Protein AF-A0A951HMX1-F1 (afdb_monomer_lite)

Radius of gyration: 34.62 Å; chains: 1; bounding box: 82×114×113 Å

Structure (mmCIF, N/CA/C/O backbone):
data_AF-A0A951HMX1-F1
#
_entry.id   AF-A0A951HMX1-F1
#
loop_
_atom_site.group_PDB
_atom_site.id
_atom_site.type_symbol
_atom_site.label_atom_id
_atom_site.label_alt_id
_atom_site.label_comp_id
_atom_site.label_asym_id
_atom_site.label_entity_id
_atom_site.label_seq_id
_atom_site.pdbx_PDB_ins_code
_atom_site.Cartn_x
_atom_site.Cartn_y
_atom_site.Cartn_z
_atom_site.occupancy
_atom_site.B_iso_or_equiv
_atom_site.auth_seq_id
_atom_site.auth_comp_id
_atom_site.auth_asym_id
_atom_site.auth_atom_id
_atom_site.pdbx_PDB_model_num
ATOM 1 N N . MET A 1 1 ? 4.301 75.145 3.079 1.00 44.09 1 MET A N 1
ATOM 2 C CA . MET A 1 1 ? 4.811 74.782 1.740 1.00 44.09 1 MET A CA 1
ATOM 3 C C . MET A 1 1 ? 4.773 73.267 1.655 1.00 44.09 1 MET A C 1
ATOM 5 O O . MET A 1 1 ? 5.428 72.620 2.453 1.00 44.09 1 MET A O 1
ATOM 9 N N . ALA A 1 2 ? 3.700 72.734 1.073 1.00 41.75 2 ALA A N 1
ATOM 10 C CA . ALA A 1 2 ? 3.617 72.360 -0.347 1.00 41.75 2 ALA A CA 1
ATOM 11 C C . ALA A 1 2 ? 4.300 71.000 -0.566 1.00 41.75 2 ALA A C 1
ATOM 13 O O . ALA A 1 2 ? 5.506 70.901 -0.407 1.00 41.75 2 ALA A O 1
ATOM 14 N N . SER A 1 3 ? 3.488 69.954 -0.776 1.00 42.72 3 SER A N 1
ATOM 15 C CA . SER A 1 3 ? 3.441 69.192 -2.044 1.00 42.72 3 SER A CA 1
ATOM 16 C C . SER A 1 3 ? 4.546 68.119 -2.100 1.00 42.72 3 SER A C 1
ATOM 18 O O . SER A 1 3 ? 5.669 68.376 -1.723 1.00 42.72 3 SER A O 1
ATOM 20 N N . GLU A 1 4 ? 4.358 66.869 -2.512 1.00 46.22 4 GLU A N 1
ATOM 21 C CA . GLU A 1 4 ? 3.405 66.309 -3.455 1.00 46.22 4 GLU A CA 1
ATOM 22 C C . GLU A 1 4 ? 3.534 64.769 -3.464 1.00 46.22 4 GLU A C 1
ATOM 24 O O . GLU A 1 4 ? 4.625 64.238 -3.297 1.00 46.22 4 GLU A O 1
ATOM 29 N N . ARG A 1 5 ? 2.393 64.085 -3.649 1.00 48.31 5 ARG A N 1
ATOM 30 C CA . ARG A 1 5 ? 2.112 62.991 -4.617 1.00 48.31 5 ARG A CA 1
ATOM 31 C C . ARG A 1 5 ? 3.234 61.962 -4.894 1.00 48.31 5 ARG A C 1
ATOM 33 O O . ARG A 1 5 ? 4.329 62.300 -5.290 1.00 48.31 5 ARG A O 1
ATOM 40 N N . GLY A 1 6 ? 3.014 60.651 -4.888 1.00 45.88 6 GLY A N 1
ATOM 41 C CA . GLY A 1 6 ? 1.792 59.861 -4.846 1.00 45.88 6 GLY A CA 1
ATOM 42 C C . GLY A 1 6 ? 2.158 58.377 -4.981 1.00 45.88 6 GLY A C 1
ATOM 43 O O . GLY A 1 6 ? 3.020 58.003 -5.772 1.00 45.88 6 GLY A O 1
ATOM 44 N N . ARG A 1 7 ? 1.514 57.510 -4.192 1.00 51.81 7 ARG A N 1
ATOM 45 C CA . ARG A 1 7 ? 1.625 56.053 -4.344 1.00 51.81 7 ARG A CA 1
ATOM 46 C C . ARG A 1 7 ? 0.445 55.549 -5.164 1.00 51.81 7 ARG A C 1
ATOM 48 O O . ARG A 1 7 ? -0.679 55.490 -4.670 1.00 51.81 7 ARG A O 1
ATOM 55 N N . ALA A 1 8 ? 0.726 55.180 -6.409 1.00 52.56 8 ALA A N 1
ATOM 56 C CA . ALA A 1 8 ? -0.188 54.458 -7.277 1.00 52.56 8 ALA A CA 1
ATOM 57 C C . ALA A 1 8 ? -0.580 53.119 -6.626 1.00 52.56 8 ALA A C 1
ATOM 59 O O . ALA A 1 8 ? 0.249 52.226 -6.446 1.00 52.56 8 ALA A O 1
ATOM 60 N N . ARG A 1 9 ? -1.855 52.984 -6.248 1.00 49.03 9 ARG A N 1
ATOM 61 C CA . ARG A 1 9 ? -2.455 51.698 -5.883 1.00 49.03 9 ARG A CA 1
ATOM 62 C C . ARG A 1 9 ? -2.729 50.931 -7.174 1.00 49.03 9 ARG A C 1
ATOM 64 O O . ARG A 1 9 ? -3.662 51.261 -7.898 1.00 49.03 9 ARG A O 1
ATOM 71 N N . ALA A 1 10 ? -1.912 49.920 -7.455 1.00 55.66 10 ALA A N 1
ATOM 72 C CA . ALA A 1 10 ? -2.186 48.961 -8.513 1.00 55.66 10 ALA A CA 1
ATOM 73 C C . ALA A 1 10 ? -3.458 48.170 -8.169 1.00 55.66 10 ALA A C 1
ATOM 75 O O . ALA A 1 10 ? -3.560 47.541 -7.114 1.00 55.66 10 ALA A O 1
ATOM 76 N N . SER A 1 11 ? -4.437 48.242 -9.066 1.00 49.38 11 SER A N 1
ATOM 77 C CA . SER A 1 11 ? -5.685 47.494 -9.024 1.00 49.38 11 SER A CA 1
ATOM 78 C C . SER A 1 11 ? -5.411 45.991 -9.094 1.00 49.38 11 SER A C 1
ATOM 80 O O . SER A 1 11 ? -4.932 45.479 -10.108 1.00 49.38 11 SER A O 1
ATOM 82 N N . VAL A 1 12 ? -5.747 45.273 -8.026 1.00 54.19 12 VAL A N 1
ATOM 83 C CA . VAL A 1 12 ? -5.784 43.809 -8.016 1.00 54.19 12 VAL A CA 1
ATOM 84 C C . VAL A 1 12 ? -7.039 43.370 -8.768 1.00 54.19 12 VAL A C 1
ATOM 86 O O . VAL A 1 12 ? -8.156 43.542 -8.287 1.00 54.19 12 VAL A O 1
ATOM 89 N N . ALA A 1 13 ? -6.854 42.825 -9.968 1.00 53.69 13 ALA A N 1
ATOM 90 C CA . ALA A 1 13 ? -7.924 42.201 -10.735 1.00 53.69 13 ALA A CA 1
ATOM 91 C C . ALA A 1 13 ? -8.384 40.894 -10.051 1.00 53.69 13 ALA A C 1
ATOM 93 O O . ALA A 1 13 ? -7.543 40.041 -9.744 1.00 53.69 13 ALA A O 1
ATOM 94 N N . PRO A 1 14 ? -9.694 40.670 -9.844 1.00 53.47 14 PRO A N 1
ATOM 95 C CA . PRO A 1 14 ? -10.197 39.389 -9.369 1.00 53.47 14 PRO A CA 1
ATOM 96 C C . PRO A 1 14 ? -10.174 38.373 -10.520 1.00 53.47 14 PRO A C 1
ATOM 98 O O . PRO A 1 14 ? -11.019 38.398 -11.414 1.00 53.47 14 PRO A O 1
ATOM 101 N N . ARG A 1 15 ? -9.203 37.451 -10.519 1.00 47.91 15 ARG A N 1
ATOM 102 C CA . ARG A 1 15 ? -9.212 36.319 -11.455 1.00 47.91 15 ARG A CA 1
ATOM 103 C C . ARG A 1 15 ? -10.212 35.267 -10.979 1.00 47.91 15 ARG A C 1
ATOM 105 O O . ARG A 1 15 ? -9.978 34.539 -10.016 1.00 47.91 15 ARG A O 1
ATOM 112 N N . ALA A 1 16 ? -11.332 35.216 -11.692 1.00 54.22 16 ALA A N 1
ATOM 113 C CA . ALA A 1 16 ? -12.396 34.236 -11.580 1.00 54.22 16 ALA A CA 1
ATOM 114 C C . ALA A 1 16 ? -11.876 32.806 -11.822 1.00 54.22 16 ALA A C 1
ATOM 116 O O . ALA A 1 16 ? -11.811 32.322 -12.947 1.00 54.22 16 ALA A O 1
ATOM 117 N N . GLY A 1 17 ? -11.511 32.117 -10.743 1.00 48.59 17 GLY A N 1
ATOM 118 C CA . GLY A 1 17 ? -11.326 30.668 -10.712 1.00 48.59 17 GLY A CA 1
ATOM 119 C C . GLY A 1 17 ? -12.578 30.004 -10.156 1.00 48.59 17 GLY A C 1
ATOM 120 O O . GLY A 1 17 ? -12.584 29.562 -9.009 1.00 48.59 17 GLY A O 1
ATOM 121 N N . ALA A 1 18 ? -13.659 29.964 -10.939 1.00 51.56 18 ALA A N 1
ATOM 122 C CA . ALA A 1 18 ? -14.866 29.223 -10.587 1.00 51.56 18 ALA A CA 1
ATOM 123 C C . ALA A 1 18 ? -14.563 27.717 -10.631 1.00 51.56 18 ALA A C 1
ATOM 125 O O . ALA A 1 18 ? -14.780 27.038 -11.632 1.00 51.56 18 ALA A O 1
ATOM 126 N N . ALA A 1 19 ? -14.021 27.194 -9.530 1.00 55.56 19 ALA A N 1
ATOM 127 C CA . ALA A 1 19 ? -13.928 25.767 -9.280 1.00 55.56 19 ALA A CA 1
ATOM 128 C C . ALA A 1 19 ? -15.337 25.176 -9.408 1.00 55.56 19 ALA A C 1
ATOM 130 O O . ALA A 1 19 ? -16.213 25.452 -8.583 1.00 55.56 19 ALA A O 1
ATOM 131 N N . GLY A 1 20 ? -15.562 24.403 -10.473 1.00 50.41 20 GLY A N 1
ATOM 132 C CA . GLY A 1 20 ? -16.822 23.724 -10.732 1.00 50.41 20 GLY A CA 1
ATOM 133 C C . GLY A 1 20 ? -17.214 22.893 -9.519 1.00 50.41 20 GLY A C 1
ATOM 134 O O . GLY A 1 20 ? -16.661 21.817 -9.278 1.00 50.41 20 GLY A O 1
ATOM 135 N N . ARG A 1 21 ? -18.168 23.402 -8.731 1.00 59.59 21 ARG A N 1
ATOM 136 C CA . ARG A 1 21 ? -18.822 22.637 -7.674 1.00 59.59 21 ARG A CA 1
ATOM 137 C C . ARG A 1 21 ? -19.521 21.492 -8.387 1.00 59.59 21 ARG A C 1
ATOM 139 O O . ARG A 1 21 ? -20.577 21.693 -8.976 1.00 59.59 21 ARG A O 1
ATOM 146 N N . ARG A 1 22 ? -18.904 20.305 -8.386 1.00 61.78 22 ARG A N 1
ATOM 147 C CA . ARG A 1 22 ? -19.575 19.068 -8.796 1.00 61.78 22 ARG A CA 1
ATOM 148 C C . ARG A 1 22 ? -20.890 19.039 -8.039 1.00 61.78 22 ARG A C 1
ATOM 150 O O . ARG A 1 22 ? -20.868 18.962 -6.810 1.00 61.78 22 ARG A O 1
ATOM 157 N N . ALA A 1 23 ? -21.992 19.184 -8.772 1.00 60.84 23 ALA A N 1
ATOM 158 C CA . ALA A 1 23 ? -23.326 19.148 -8.210 1.00 60.84 23 ALA A CA 1
ATOM 159 C C . ALA A 1 23 ? -23.399 17.899 -7.334 1.00 60.84 23 ALA A C 1
ATOM 161 O O . ALA A 1 23 ? -23.215 16.779 -7.817 1.00 60.84 23 ALA A O 1
ATOM 162 N N . GLN A 1 24 ? -23.540 18.097 -6.022 1.00 65.44 24 GLN A N 1
ATOM 163 C CA . GLN A 1 24 ? -23.734 16.987 -5.110 1.00 65.44 24 GLN A CA 1
ATOM 164 C C . GLN A 1 24 ? -25.025 16.320 -5.558 1.00 65.44 24 GLN A C 1
ATOM 166 O O . GLN A 1 24 ? -26.102 16.896 -5.407 1.00 65.44 24 GLN A O 1
ATOM 171 N N . VAL A 1 25 ? -24.904 15.142 -6.169 1.00 65.69 25 VAL A N 1
ATOM 172 C CA . VAL A 1 25 ? -26.057 14.321 -6.517 1.00 65.69 25 VAL A CA 1
ATOM 173 C C . VAL A 1 25 ? -26.775 14.062 -5.202 1.00 65.69 25 VAL A C 1
ATOM 175 O O . VAL A 1 25 ? -26.275 13.326 -4.345 1.00 65.69 25 VAL A O 1
ATOM 178 N N . LYS A 1 26 ? -27.900 14.752 -5.001 1.00 71.69 26 LYS A N 1
ATOM 179 C CA . LYS A 1 26 ? -28.749 14.578 -3.829 1.00 71.69 26 LYS A CA 1
ATOM 180 C C . LYS A 1 26 ? -29.250 13.143 -3.898 1.00 71.69 26 LYS A C 1
ATOM 182 O O . LYS A 1 26 ? -30.144 12.837 -4.678 1.00 71.69 26 LYS A O 1
ATOM 187 N N . ARG A 1 27 ? -28.617 12.247 -3.138 1.00 70.50 27 ARG A N 1
ATOM 188 C CA . ARG A 1 27 ? -29.071 10.860 -3.031 1.00 70.50 27 ARG A CA 1
ATOM 189 C C . ARG A 1 27 ? -30.514 10.895 -2.546 1.00 70.50 27 ARG A C 1
ATOM 191 O O . ARG A 1 27 ? -30.801 11.577 -1.557 1.00 70.50 27 ARG A O 1
ATOM 198 N N . ALA A 1 28 ? -31.398 10.205 -3.262 1.00 75.12 28 ALA A N 1
ATOM 199 C CA . ALA A 1 28 ? -32.786 10.064 -2.858 1.00 75.12 28 ALA A CA 1
ATOM 200 C C . ALA A 1 28 ? -32.815 9.577 -1.404 1.00 75.12 28 ALA A C 1
ATOM 202 O O . ALA A 1 28 ? -32.126 8.620 -1.039 1.00 75.12 28 ALA A O 1
ATOM 203 N N . ARG A 1 29 ? -33.536 10.301 -0.545 1.00 83.06 29 ARG A N 1
ATOM 204 C CA . ARG A 1 29 ? -33.674 9.915 0.858 1.00 83.06 29 ARG A CA 1
ATOM 205 C C . ARG A 1 29 ? -34.560 8.679 0.894 1.00 83.06 29 ARG A C 1
ATOM 207 O O . ARG A 1 29 ? -35.768 8.795 0.717 1.00 83.06 29 ARG A O 1
ATOM 214 N N . VAL A 1 30 ? -33.954 7.518 1.114 1.00 87.19 30 VAL A N 1
ATOM 215 C CA . VAL A 1 30 ? -34.694 6.281 1.372 1.00 87.19 30 VAL A CA 1
ATOM 216 C C . VAL A 1 30 ? -35.541 6.504 2.624 1.00 87.19 30 VAL A C 1
ATOM 218 O O . VAL A 1 30 ? -35.017 6.847 3.689 1.00 87.19 30 VAL A O 1
ATOM 221 N N . ARG A 1 31 ? -36.862 6.393 2.473 1.00 92.25 31 ARG A N 1
ATOM 222 C CA . ARG A 1 31 ? -37.813 6.484 3.583 1.00 92.25 31 ARG A CA 1
ATOM 223 C C . ARG A 1 31 ? -37.808 5.149 4.324 1.00 92.25 31 ARG A C 1
ATOM 225 O O . ARG A 1 31 ? -37.736 4.101 3.695 1.00 92.25 31 ARG A O 1
ATOM 232 N N . TRP A 1 32 ? -37.861 5.198 5.652 1.00 95.38 32 TRP A N 1
ATOM 233 C CA . TRP A 1 32 ? -37.979 3.990 6.465 1.00 95.38 32 TRP A CA 1
ATOM 234 C C . TRP A 1 32 ? -39.311 3.288 6.174 1.00 95.38 32 TRP A C 1
ATOM 236 O O . TRP A 1 32 ? -40.351 3.948 6.184 1.00 95.38 32 TRP A O 1
ATOM 246 N N . SER A 1 33 ? -39.274 1.974 5.961 1.00 96.44 33 SER A N 1
ATOM 247 C CA . SER A 1 33 ? -40.443 1.094 5.918 1.00 96.44 33 SER A CA 1
ATOM 248 C C . SER A 1 33 ? -40.171 -0.152 6.761 1.00 96.44 33 SER A C 1
ATOM 250 O O . SER A 1 33 ? -39.014 -0.498 7.007 1.00 96.44 33 SER A O 1
ATOM 252 N N . GLU A 1 34 ? -41.226 -0.820 7.226 1.00 97.12 34 GLU A N 1
ATOM 253 C CA . GLU A 1 34 ? -41.085 -2.073 7.980 1.00 97.12 34 GLU A CA 1
ATOM 254 C C . GLU A 1 34 ? -40.475 -3.179 7.119 1.00 97.12 34 GLU A C 1
ATOM 256 O O . GLU A 1 34 ? -39.544 -3.836 7.566 1.00 97.12 34 GLU A O 1
ATOM 261 N N . ALA A 1 35 ? -40.880 -3.281 5.848 1.00 96.88 35 ALA A N 1
ATOM 262 C CA . ALA A 1 35 ? -40.289 -4.213 4.886 1.00 96.88 35 ALA A CA 1
ATOM 263 C C . ALA A 1 35 ? -38.765 -4.036 4.749 1.00 96.88 35 ALA A C 1
ATOM 265 O O . ALA A 1 35 ? -38.026 -5.014 4.774 1.00 96.88 35 ALA A O 1
ATOM 266 N N . LEU A 1 36 ? -38.280 -2.788 4.692 1.00 96.62 36 LEU A N 1
ATOM 267 C CA . LEU A 1 36 ? -36.844 -2.490 4.651 1.00 96.62 36 LEU A CA 1
ATOM 268 C C . LEU A 1 36 ? -36.139 -2.883 5.964 1.00 96.62 36 LEU A C 1
ATOM 270 O O . LEU A 1 36 ? -34.968 -3.259 5.964 1.00 96.62 36 LEU A O 1
ATOM 274 N N . GLY A 1 37 ? -36.843 -2.772 7.093 1.00 97.69 37 GLY A N 1
ATOM 275 C CA . GLY A 1 37 ? -36.367 -3.236 8.393 1.00 97.69 37 GLY A CA 1
ATOM 276 C C . GLY A 1 37 ? -36.222 -4.757 8.456 1.00 97.69 37 GLY A C 1
ATOM 277 O O . GLY A 1 37 ? -35.203 -5.237 8.946 1.00 97.69 37 GLY A O 1
ATOM 278 N N . GLU A 1 38 ? -37.193 -5.500 7.929 1.00 98.19 38 GLU A N 1
ATOM 279 C CA . GLU A 1 38 ? -37.146 -6.966 7.867 1.00 98.19 38 GLU A CA 1
ATOM 280 C C . GLU A 1 38 ? -36.072 -7.465 6.891 1.00 98.19 38 GLU A C 1
ATOM 282 O O . GLU A 1 38 ? -35.283 -8.339 7.244 1.00 98.19 38 GLU A O 1
ATOM 287 N N . GLU A 1 39 ? -35.947 -6.847 5.713 1.00 97.62 39 GLU A N 1
ATOM 288 C CA . GLU A 1 39 ? -34.884 -7.157 4.745 1.00 97.62 39 GLU A CA 1
ATOM 289 C C . GLU A 1 39 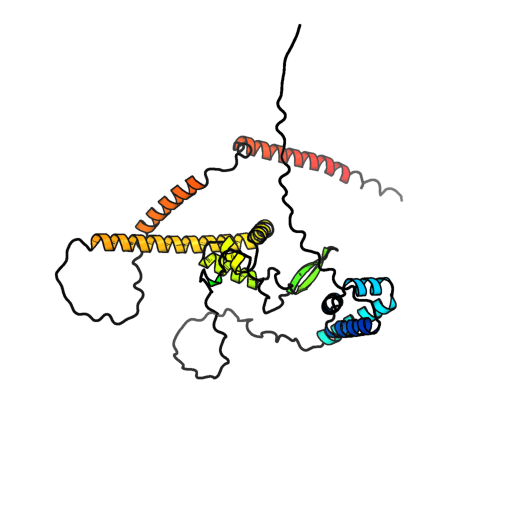? -33.489 -6.928 5.345 1.00 97.62 39 GLU A C 1
ATOM 291 O O . GLU A 1 39 ? -32.570 -7.733 5.180 1.00 97.62 39 GLU A O 1
ATOM 296 N N . PHE A 1 40 ? -33.336 -5.854 6.122 1.00 97.75 40 PHE A N 1
ATOM 297 C CA . PHE A 1 40 ? -32.118 -5.606 6.878 1.00 97.75 40 PHE A CA 1
ATOM 298 C C . PHE A 1 40 ? -31.831 -6.714 7.888 1.00 97.75 40 PHE A C 1
ATOM 300 O O . PHE A 1 40 ? -30.702 -7.196 7.932 1.00 97.75 40 PHE A O 1
ATOM 307 N N . LEU A 1 41 ? -32.817 -7.118 8.693 1.00 98.31 41 LEU A N 1
ATOM 308 C CA . LEU A 1 41 ? -32.634 -8.171 9.694 1.00 98.31 41 LEU A CA 1
ATOM 309 C C . LEU A 1 41 ? -32.292 -9.517 9.046 1.00 98.31 41 LEU A C 1
ATOM 311 O O . LEU A 1 41 ? -31.413 -10.208 9.557 1.00 98.31 41 LEU A O 1
ATOM 315 N N . ALA A 1 42 ? -32.896 -9.840 7.900 1.00 97.50 42 ALA A N 1
ATOM 316 C CA . ALA A 1 42 ? -32.546 -11.016 7.107 1.00 97.50 42 ALA A CA 1
ATOM 317 C C . ALA A 1 42 ? -31.076 -10.974 6.650 1.00 97.50 42 ALA A C 1
ATOM 319 O O . ALA A 1 42 ? -30.323 -11.914 6.900 1.00 97.50 42 ALA A O 1
ATOM 320 N N . LEU A 1 43 ? -30.622 -9.843 6.097 1.00 95.12 43 LEU A N 1
ATOM 321 C CA . LEU A 1 43 ? -29.215 -9.644 5.723 1.00 95.12 43 LEU A CA 1
ATOM 322 C C . LEU A 1 43 ? -28.262 -9.712 6.926 1.00 95.12 43 LEU A C 1
ATOM 324 O O . LEU A 1 43 ? -27.128 -10.177 6.793 1.00 95.12 43 LEU A O 1
ATOM 328 N N . VAL A 1 44 ? -28.675 -9.246 8.109 1.00 97.06 44 VAL A N 1
ATOM 329 C CA . VAL A 1 44 ? -27.869 -9.389 9.333 1.00 97.06 44 VAL A CA 1
ATOM 330 C C . VAL A 1 44 ? -27.798 -10.849 9.780 1.00 97.06 44 VAL A C 1
ATOM 332 O O . VAL A 1 44 ? -26.714 -11.292 10.147 1.00 97.06 44 VAL A O 1
ATOM 335 N N . ALA A 1 45 ? -28.900 -11.596 9.712 1.00 95.06 45 ALA A N 1
ATOM 336 C CA . ALA A 1 45 ? -28.934 -13.024 10.037 1.00 95.06 45 ALA A CA 1
ATOM 337 C C . ALA A 1 45 ? -28.087 -13.871 9.068 1.00 95.06 45 ALA A C 1
ATOM 339 O O . ALA A 1 45 ? -27.523 -14.900 9.444 1.00 95.06 45 ALA A O 1
ATOM 340 N N . GLU A 1 46 ? -27.943 -13.421 7.823 1.00 89.94 46 GLU A N 1
ATOM 341 C CA . GLU A 1 46 ? -27.070 -14.063 6.845 1.00 89.94 46 GLU A CA 1
ATOM 342 C C . GLU A 1 46 ? -25.591 -13.710 7.067 1.00 89.94 46 GLU A C 1
ATOM 344 O O . GLU A 1 46 ? -24.733 -14.591 7.094 1.00 89.94 46 GLU A O 1
ATOM 349 N N . THR A 1 47 ? -25.277 -12.424 7.243 1.00 91.94 47 THR A N 1
ATOM 350 C CA . THR A 1 47 ? -23.888 -11.928 7.198 1.00 91.94 47 THR A CA 1
ATOM 351 C C . THR A 1 47 ? -23.222 -11.748 8.560 1.00 91.94 47 THR A C 1
ATOM 353 O O . THR A 1 47 ? -22.011 -11.537 8.623 1.00 91.94 47 THR A O 1
ATOM 356 N N . GLY A 1 48 ? -23.996 -11.700 9.646 1.00 92.88 48 GLY A N 1
ATOM 357 C CA . GLY A 1 48 ? -23.528 -11.304 10.978 1.00 92.88 48 GLY A CA 1
ATOM 358 C C . GLY A 1 48 ? -23.076 -9.840 11.085 1.00 92.88 48 GLY A C 1
ATOM 359 O O . GLY A 1 48 ? -22.597 -9.409 12.134 1.00 92.88 48 GLY A O 1
ATOM 360 N N . ASN A 1 49 ? -23.212 -9.033 10.023 1.00 91.75 49 ASN A N 1
ATOM 361 C CA . ASN A 1 49 ? -22.653 -7.683 9.961 1.00 91.75 49 ASN A CA 1
ATOM 362 C C . ASN A 1 49 ? -23.710 -6.627 9.621 1.00 91.75 49 ASN A C 1
ATOM 364 O O . ASN A 1 49 ? -23.896 -6.226 8.469 1.00 91.75 49 ASN A O 1
ATOM 368 N N . ALA A 1 50 ? -24.310 -6.063 10.670 1.00 93.44 50 ALA A N 1
ATOM 369 C CA . ALA A 1 50 ? -25.295 -4.988 10.577 1.00 93.44 50 ALA A CA 1
ATOM 370 C C . ALA A 1 50 ? -24.833 -3.780 9.743 1.00 93.44 50 ALA A C 1
ATOM 372 O O . ALA A 1 50 ? -25.621 -3.161 9.032 1.00 93.44 50 ALA A O 1
ATOM 373 N N . ARG A 1 51 ? -23.546 -3.418 9.777 1.00 91.69 51 ARG A N 1
ATOM 374 C CA . ARG A 1 51 ? -23.064 -2.260 9.012 1.00 91.69 51 ARG A CA 1
ATOM 375 C C . ARG A 1 51 ? -22.974 -2.559 7.517 1.00 91.69 51 ARG A C 1
ATOM 377 O O . ARG A 1 51 ? -23.227 -1.658 6.717 1.00 91.69 51 ARG A O 1
ATOM 384 N N . ALA A 1 52 ? -22.588 -3.781 7.156 1.00 82.94 52 ALA A N 1
ATOM 385 C CA . ALA A 1 52 ? -22.547 -4.227 5.768 1.00 82.94 52 ALA A CA 1
ATOM 386 C C . ALA A 1 52 ? -23.966 -4.322 5.191 1.00 82.94 52 ALA A C 1
ATOM 388 O O . ALA A 1 52 ? -24.220 -3.715 4.153 1.00 82.94 52 ALA A O 1
ATOM 389 N N . ALA A 1 53 ? -24.899 -4.941 5.923 1.00 92.31 53 ALA A N 1
ATOM 390 C CA . ALA A 1 53 ? -26.317 -5.006 5.558 1.00 92.31 53 ALA A CA 1
ATOM 391 C C . ALA A 1 53 ? -26.919 -3.608 5.317 1.00 92.31 53 ALA A C 1
ATOM 393 O O . ALA A 1 53 ? -27.495 -3.328 4.267 1.00 92.31 53 ALA A O 1
ATOM 394 N N . ALA A 1 54 ? -26.681 -2.666 6.237 1.00 94.56 54 ALA A N 1
ATOM 395 C CA . ALA A 1 54 ? -27.168 -1.291 6.110 1.00 94.56 54 ALA A CA 1
ATOM 396 C C . ALA A 1 54 ? -26.593 -0.544 4.888 1.00 94.56 54 ALA A C 1
ATOM 398 O O . ALA A 1 54 ? -27.234 0.359 4.344 1.00 94.56 54 ALA A O 1
ATOM 399 N N . ALA A 1 55 ? -25.359 -0.872 4.490 1.00 90.00 55 ALA A N 1
ATOM 400 C CA . ALA A 1 55 ? -24.715 -0.294 3.316 1.00 90.00 55 ALA A CA 1
ATOM 401 C C . ALA A 1 55 ? -25.230 -0.917 2.011 1.00 90.00 55 ALA A C 1
ATOM 403 O O . ALA A 1 55 ? -25.411 -0.176 1.045 1.00 90.00 55 ALA A O 1
ATOM 404 N N . ALA A 1 56 ? -25.492 -2.228 1.999 1.00 88.94 56 ALA A N 1
ATOM 405 C CA . ALA A 1 56 ? -26.075 -2.942 0.864 1.00 88.94 56 ALA A CA 1
ATOM 406 C C . ALA A 1 56 ? -27.457 -2.379 0.500 1.00 88.94 56 ALA A C 1
ATOM 408 O O . ALA A 1 56 ? -27.722 -2.101 -0.664 1.00 88.94 56 ALA A O 1
ATOM 409 N N . LEU A 1 57 ? -28.269 -2.058 1.511 1.00 94.19 57 LEU A N 1
ATOM 410 C CA . LEU A 1 57 ? -29.587 -1.434 1.346 1.00 94.19 57 LEU A CA 1
ATOM 411 C C . LEU A 1 57 ? -29.537 0.083 1.071 1.00 94.19 57 LEU A C 1
ATOM 413 O O . LEU A 1 57 ? -30.561 0.762 1.051 1.00 94.19 57 LEU A O 1
ATOM 417 N N . GLY A 1 58 ? -28.344 0.667 0.907 1.00 91.94 58 GLY A N 1
ATOM 418 C CA . GLY A 1 58 ? -28.168 2.063 0.491 1.00 91.94 58 GLY A CA 1
ATOM 419 C C . GLY A 1 58 ? -28.591 3.133 1.510 1.00 91.94 58 GLY A C 1
ATOM 420 O O . GLY A 1 58 ? -28.485 4.326 1.214 1.00 91.94 58 GLY A O 1
ATOM 421 N N . ALA A 1 59 ? -29.015 2.752 2.720 1.00 90.75 59 ALA A N 1
ATOM 422 C CA . ALA A 1 59 ? -29.601 3.662 3.708 1.00 90.75 59 ALA A CA 1
ATOM 423 C C . ALA A 1 59 ? -28.955 3.581 5.110 1.00 90.75 59 ALA A C 1
ATOM 425 O O . ALA A 1 59 ? -29.667 3.527 6.117 1.00 90.75 59 ALA A O 1
ATOM 426 N N . PRO A 1 60 ? -27.616 3.657 5.251 1.00 92.31 60 PRO A N 1
ATOM 427 C CA . PRO A 1 60 ? -26.939 3.372 6.519 1.00 92.31 60 PRO A CA 1
ATOM 428 C C . PRO A 1 60 ? -27.370 4.273 7.685 1.00 92.31 60 PRO A C 1
ATOM 430 O O . PRO A 1 60 ? -27.396 3.848 8.840 1.00 92.31 60 PRO A O 1
ATOM 433 N N . HIS A 1 61 ? -27.735 5.525 7.405 1.00 93.38 61 HIS A N 1
ATOM 434 C CA . HIS A 1 61 ? -28.207 6.452 8.433 1.00 93.38 61 HIS A CA 1
ATOM 435 C C . HIS A 1 61 ? -29.617 6.123 8.940 1.00 93.38 61 HIS A C 1
ATOM 437 O O . HIS A 1 61 ? -29.895 6.370 10.112 1.00 93.38 61 HIS A O 1
ATOM 443 N N . ALA A 1 62 ? -30.487 5.553 8.100 1.00 94.62 62 ALA A N 1
ATOM 444 C CA . ALA A 1 62 ? -31.851 5.203 8.489 1.00 94.62 62 ALA A CA 1
ATOM 445 C C . ALA A 1 62 ? -31.845 4.087 9.546 1.00 94.62 62 ALA A C 1
ATOM 447 O O . ALA A 1 62 ? -32.434 4.262 10.611 1.00 94.62 62 ALA A O 1
ATOM 448 N N . PHE A 1 63 ? -31.073 3.018 9.318 1.00 96.12 63 PHE A N 1
ATOM 449 C CA . PHE A 1 63 ? -30.923 1.909 10.269 1.00 96.12 63 PHE A CA 1
ATOM 450 C C . PHE A 1 63 ? -30.274 2.344 11.583 1.00 96.12 63 PHE A C 1
ATOM 452 O O . PHE A 1 63 ? -30.758 1.995 12.656 1.00 96.12 63 PHE A O 1
ATOM 459 N N . ASN A 1 64 ? -29.228 3.176 11.527 1.00 94.25 64 ASN A N 1
ATOM 460 C CA . ASN A 1 64 ? -28.600 3.712 12.739 1.00 94.25 64 ASN A CA 1
ATOM 461 C C . ASN A 1 64 ? -29.574 4.558 13.569 1.00 94.25 64 ASN A C 1
ATOM 463 O O . ASN A 1 64 ? -29.597 4.453 14.794 1.00 94.25 64 ASN A O 1
ATOM 467 N N . ASN A 1 65 ? -30.389 5.388 12.915 1.00 95.56 65 ASN A N 1
ATOM 468 C CA . ASN A 1 65 ? -31.392 6.195 13.603 1.00 95.56 65 ASN A CA 1
ATOM 469 C C . ASN A 1 65 ? -32.526 5.333 14.169 1.00 95.56 65 ASN A C 1
ATOM 471 O O . ASN A 1 65 ? -32.943 5.577 15.302 1.00 95.56 65 ASN A O 1
ATOM 475 N N . LYS A 1 66 ? -32.987 4.312 13.435 1.00 97.06 66 LYS A N 1
ATOM 476 C CA . LYS A 1 66 ? -33.988 3.363 13.935 1.00 97.06 66 LYS A CA 1
ATOM 477 C C . LYS A 1 66 ? -33.460 2.604 15.147 1.00 97.06 66 LYS A C 1
ATOM 479 O O . LYS A 1 66 ? -34.084 2.683 16.193 1.00 97.06 66 LYS A O 1
ATOM 484 N N . MET A 1 67 ? -32.271 2.000 15.073 1.00 97.50 67 MET A N 1
ATOM 485 C CA . MET A 1 67 ? -31.652 1.316 16.217 1.00 97.50 67 MET A CA 1
ATOM 486 C C . MET A 1 67 ? -31.477 2.231 17.432 1.00 97.50 67 MET A C 1
ATOM 488 O O . MET A 1 67 ? -31.501 1.750 18.560 1.00 97.50 67 MET A O 1
ATOM 492 N N . LYS A 1 68 ? -31.273 3.543 17.245 1.00 96.94 68 LYS A N 1
ATOM 493 C CA . LYS A 1 68 ? -31.216 4.508 18.355 1.00 96.94 68 LYS A CA 1
ATOM 494 C C . LYS A 1 68 ? -32.576 4.736 19.010 1.00 96.94 68 LYS A C 1
ATOM 496 O O . LYS A 1 68 ? -32.637 4.740 20.233 1.00 96.94 68 LYS A O 1
ATOM 501 N N . ARG A 1 69 ? -33.617 4.940 18.201 1.00 97.50 69 ARG A N 1
ATOM 502 C CA . ARG A 1 69 ? -34.975 5.287 18.650 1.00 97.50 69 ARG A CA 1
ATOM 503 C C . ARG A 1 69 ? -35.785 4.090 19.134 1.00 97.50 69 ARG A C 1
ATOM 505 O O . ARG A 1 69 ? -36.689 4.269 19.933 1.00 97.50 69 ARG A O 1
ATOM 512 N N . ASP A 1 70 ? -35.463 2.907 18.634 1.00 98.06 70 ASP A N 1
ATOM 513 C CA . ASP A 1 70 ? -36.216 1.681 18.846 1.00 98.06 70 ASP A CA 1
ATOM 514 C C . ASP A 1 70 ? -35.305 0.616 19.488 1.00 98.06 70 ASP A C 1
ATOM 516 O O . ASP A 1 70 ? -34.496 -0.023 18.797 1.00 98.06 70 ASP A O 1
ATOM 520 N N . PRO A 1 71 ? -35.371 0.460 20.826 1.00 97.38 71 PRO A N 1
ATOM 521 C CA . PRO A 1 71 ? -34.601 -0.546 21.550 1.00 97.38 71 PRO A CA 1
ATOM 522 C C . PRO A 1 71 ? -34.951 -1.979 21.142 1.00 97.38 71 PRO A C 1
ATOM 524 O O . PRO A 1 71 ? -34.081 -2.849 21.193 1.00 97.38 71 PRO A O 1
ATOM 527 N N . GLU A 1 72 ? -36.193 -2.226 20.722 1.00 98.06 72 GLU A N 1
ATOM 528 C CA . GLU A 1 72 ? -36.658 -3.546 20.311 1.00 98.06 72 GLU A CA 1
ATOM 529 C C . GLU A 1 72 ? -36.019 -3.949 18.982 1.00 98.06 72 GLU A C 1
ATOM 531 O O . GLU A 1 72 ? -35.403 -5.010 18.883 1.00 98.06 72 GLU A O 1
ATOM 536 N N . PHE A 1 73 ? -36.039 -3.051 17.994 1.00 98.00 73 PHE A N 1
ATOM 537 C CA . PHE A 1 73 ? -35.349 -3.261 16.722 1.00 98.00 73 PHE A CA 1
ATOM 538 C C . PHE A 1 73 ? -33.842 -3.479 16.918 1.00 98.00 73 PHE A C 1
ATOM 540 O O . PHE A 1 73 ? -33.233 -4.323 16.261 1.00 98.00 73 PHE A O 1
ATOM 547 N N . ARG A 1 74 ? -33.220 -2.756 17.861 1.00 98.31 74 ARG A N 1
ATOM 548 C CA . ARG A 1 74 ? -31.809 -2.970 18.222 1.00 98.31 74 ARG A CA 1
ATOM 549 C C . ARG A 1 74 ? -31.570 -4.364 18.808 1.00 98.31 74 ARG A C 1
ATOM 551 O O . ARG A 1 74 ? -30.543 -4.964 18.496 1.00 98.31 74 ARG A O 1
ATOM 558 N N . ARG A 1 75 ? -32.478 -4.854 19.658 1.00 98.19 75 ARG A N 1
ATOM 559 C CA . ARG A 1 75 ? -32.418 -6.213 20.213 1.00 98.19 75 ARG A CA 1
ATOM 560 C C . ARG A 1 75 ? -32.526 -7.241 19.087 1.00 98.19 75 ARG A C 1
ATOM 562 O O . ARG A 1 75 ? -31.586 -8.001 18.911 1.00 98.19 75 ARG A O 1
ATOM 569 N N . ARG A 1 76 ? -33.545 -7.136 18.224 1.00 98.38 76 ARG A N 1
ATOM 570 C CA . ARG A 1 76 ? -33.721 -8.010 17.047 1.00 98.38 76 ARG A CA 1
ATOM 571 C C . ARG A 1 76 ? -32.489 -8.036 16.134 1.00 98.38 76 ARG A C 1
ATOM 573 O O . ARG A 1 76 ? -32.070 -9.102 15.703 1.00 98.38 76 ARG A O 1
ATOM 580 N N . ALA A 1 77 ? -31.864 -6.885 15.874 1.00 97.88 77 ALA A N 1
ATOM 581 C CA . ALA A 1 77 ? -30.643 -6.815 15.066 1.00 97.88 77 ALA A CA 1
ATOM 582 C C . ALA A 1 77 ? -29.436 -7.496 15.733 1.00 97.88 77 ALA A C 1
ATOM 584 O O . ALA A 1 77 ? -28.593 -8.069 15.045 1.00 97.88 77 ALA A O 1
ATOM 585 N N . ARG A 1 78 ? -29.339 -7.436 17.067 1.00 97.38 78 ARG A N 1
ATOM 586 C CA . ARG A 1 78 ? -28.307 -8.150 17.829 1.00 97.38 78 ARG A CA 1
ATOM 587 C C . ARG A 1 78 ? -28.563 -9.654 17.818 1.00 97.38 78 ARG A C 1
ATOM 589 O O . ARG A 1 78 ? -27.621 -10.400 17.585 1.00 97.38 78 ARG A O 1
ATOM 596 N N . ASP A 1 79 ? -29.808 -10.067 18.023 1.00 97.62 79 ASP A N 1
ATOM 597 C CA . ASP A 1 79 ? -30.208 -11.475 18.031 1.00 97.62 79 ASP A CA 1
ATOM 598 C C . ASP A 1 79 ? -29.961 -12.110 16.654 1.00 97.62 79 ASP A C 1
ATOM 600 O O . ASP A 1 79 ? -29.374 -13.184 16.566 1.00 97.62 79 ASP A O 1
ATOM 604 N N . ALA A 1 80 ? -30.285 -11.395 15.569 1.00 96.88 80 ALA A N 1
ATOM 605 C CA . ALA A 1 80 ? -29.963 -11.810 14.203 1.00 96.88 80 ALA A CA 1
ATOM 606 C C . ALA A 1 80 ? -28.447 -11.976 13.985 1.00 96.88 80 ALA A C 1
ATOM 608 O O . ALA A 1 80 ? -28.010 -12.970 13.409 1.00 96.88 80 ALA A O 1
ATOM 609 N N . ALA A 1 81 ? -27.629 -11.037 14.473 1.00 93.88 81 ALA A N 1
ATOM 610 C CA . ALA A 1 81 ? -26.174 -11.133 14.350 1.00 93.88 81 ALA A CA 1
ATOM 611 C C . ALA A 1 81 ? -25.595 -12.299 15.172 1.00 93.88 81 ALA A C 1
ATOM 613 O O . ALA A 1 81 ? -24.686 -12.977 14.702 1.00 93.88 81 ALA A O 1
ATOM 614 N N . ALA A 1 82 ? -26.133 -12.554 16.367 1.00 90.88 82 ALA A N 1
ATOM 615 C CA . ALA A 1 82 ? -25.738 -13.686 17.203 1.00 90.88 82 ALA A CA 1
ATOM 616 C C . ALA A 1 82 ? -26.138 -15.032 16.575 1.00 90.88 82 ALA A C 1
ATOM 618 O O . ALA A 1 82 ? -25.349 -15.972 16.590 1.00 90.88 82 ALA A O 1
ATOM 619 N N . ALA A 1 83 ? -27.323 -15.118 15.963 1.00 92.50 83 ALA A N 1
ATOM 620 C CA . ALA A 1 83 ? -27.750 -16.304 15.223 1.00 92.50 83 ALA A CA 1
ATOM 621 C C . ALA A 1 83 ? -26.838 -16.580 14.013 1.00 92.50 83 ALA A C 1
ATOM 623 O O . ALA A 1 83 ? -26.466 -17.728 13.765 1.00 92.50 83 ALA A O 1
ATOM 624 N N . ALA A 1 84 ? -26.429 -15.530 13.293 1.00 91.31 84 ALA A N 1
ATOM 625 C CA . ALA A 1 84 ? -25.453 -15.642 12.213 1.00 91.31 84 ALA A CA 1
ATOM 626 C C . ALA A 1 84 ? -24.099 -16.163 12.721 1.00 91.31 84 ALA A C 1
ATOM 628 O O . ALA A 1 84 ? -23.526 -17.060 12.113 1.00 91.31 84 ALA A O 1
ATOM 629 N N . ASP A 1 85 ? -23.609 -15.634 13.844 1.00 85.38 85 ASP A N 1
ATOM 630 C CA . ASP A 1 85 ? -22.343 -16.042 14.461 1.00 85.38 85 ASP A CA 1
ATOM 631 C C . ASP A 1 85 ? -22.372 -17.506 14.934 1.00 85.38 85 ASP A C 1
ATOM 633 O O . ASP A 1 85 ? -21.455 -18.270 14.641 1.00 85.38 85 ASP A O 1
ATOM 637 N N . ALA A 1 86 ? -23.466 -17.948 15.563 1.00 87.62 86 ALA A N 1
ATOM 638 C CA . ALA A 1 86 ? -23.654 -19.346 15.959 1.00 87.62 86 ALA A CA 1
ATOM 639 C C . ALA A 1 86 ? -23.651 -20.294 14.745 1.00 87.62 86 ALA A C 1
ATOM 641 O O . ALA A 1 86 ? -23.009 -21.342 14.762 1.00 87.62 86 ALA A O 1
ATOM 642 N N . ARG A 1 87 ? -24.316 -19.901 13.651 1.00 91.81 87 ARG A N 1
ATOM 643 C CA . ARG A 1 87 ? -24.322 -20.672 12.401 1.00 91.81 87 ARG A CA 1
ATOM 644 C C . ARG A 1 87 ? -22.942 -20.715 11.740 1.00 91.81 87 ARG A C 1
ATOM 646 O O . ARG A 1 87 ? -22.536 -21.762 11.249 1.00 91.81 87 ARG A O 1
ATOM 653 N N . LEU A 1 88 ? -22.235 -19.586 11.694 1.00 83.56 88 LEU A N 1
ATOM 654 C CA . LEU A 1 88 ? -20.933 -19.473 11.030 1.00 83.56 88 LEU A CA 1
ATOM 655 C C . LEU A 1 88 ? -19.797 -20.110 11.838 1.00 83.56 88 LEU A C 1
ATOM 657 O O . LEU A 1 88 ? -18.855 -20.618 11.242 1.00 83.56 88 LEU A O 1
ATOM 661 N N . SER A 1 89 ? -19.885 -20.114 13.168 1.00 79.88 89 SER A N 1
ATOM 662 C CA . SER A 1 89 ? -18.917 -20.790 14.045 1.00 79.88 89 SER A CA 1
ATOM 663 C C . SER A 1 89 ? -19.048 -22.313 14.016 1.00 79.88 89 SER A C 1
ATOM 665 O O . SER A 1 89 ? -18.045 -23.004 14.181 1.00 79.88 89 SER A O 1
ATOM 667 N N . GLY A 1 90 ? -20.254 -22.833 13.765 1.00 77.88 90 GLY A N 1
ATOM 668 C CA . GLY A 1 90 ? -20.501 -24.260 13.545 1.00 77.88 90 GLY A CA 1
ATOM 669 C C . GLY A 1 90 ? -20.267 -24.734 12.108 1.00 77.88 90 GLY A C 1
ATOM 670 O O . GLY A 1 90 ? -20.266 -25.939 11.869 1.00 77.88 90 GLY A O 1
ATOM 671 N N . ALA A 1 91 ? -20.078 -23.826 11.145 1.00 79.06 91 ALA A N 1
ATOM 672 C CA . ALA A 1 91 ? -19.726 -24.218 9.788 1.00 79.06 91 ALA A CA 1
ATOM 673 C C . ALA A 1 91 ? -18.312 -24.818 9.798 1.00 79.06 91 ALA A C 1
ATOM 675 O O . ALA A 1 91 ? -17.352 -24.141 10.177 1.00 79.06 91 ALA A O 1
ATOM 676 N N . GLU A 1 92 ? -18.196 -26.087 9.390 1.00 70.94 92 GLU A N 1
ATOM 677 C CA . GLU A 1 92 ? -16.914 -26.739 9.109 1.00 70.94 92 GLU A CA 1
ATOM 678 C C . GLU A 1 92 ? -16.056 -25.764 8.304 1.00 70.94 92 GLU A C 1
ATOM 680 O O . GLU A 1 92 ? -16.519 -25.230 7.292 1.00 70.94 92 GLU A O 1
ATOM 685 N N . ARG A 1 93 ? -14.870 -25.437 8.837 1.00 53.50 93 ARG A N 1
ATOM 686 C CA . ARG A 1 93 ? -13.995 -24.361 8.353 1.00 53.50 93 ARG A CA 1
ATOM 687 C C . ARG A 1 93 ? -14.081 -24.234 6.829 1.00 53.50 93 ARG A C 1
ATOM 689 O O . ARG A 1 93 ? -13.620 -25.109 6.107 1.00 53.50 93 ARG A O 1
ATOM 696 N N . ALA A 1 94 ? -14.618 -23.110 6.346 1.00 50.31 94 ALA A N 1
ATOM 697 C CA . ALA A 1 94 ? -14.759 -22.833 4.910 1.00 50.31 94 ALA A CA 1
ATOM 698 C C . ALA A 1 94 ? -13.414 -22.804 4.157 1.00 50.31 94 ALA A C 1
ATOM 700 O O . ALA A 1 94 ? -13.381 -22.807 2.929 1.00 50.31 94 ALA A O 1
ATOM 701 N N . PHE A 1 95 ? -12.314 -22.765 4.907 1.00 46.22 95 PHE A N 1
ATOM 702 C CA . PHE A 1 95 ? -10.971 -22.980 4.411 1.00 46.22 95 PHE A CA 1
ATOM 703 C C . PHE A 1 95 ? -10.471 -24.282 5.035 1.00 46.22 95 PHE A C 1
ATOM 705 O O . PHE A 1 95 ? -10.323 -24.311 6.266 1.00 46.22 95 PHE A O 1
ATOM 712 N N . PRO A 1 96 ? -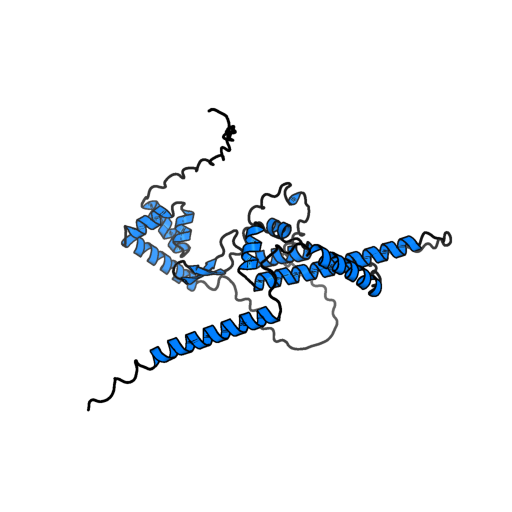10.239 -25.350 4.246 1.00 49.12 96 PRO A N 1
ATOM 713 C CA . PRO A 1 96 ? -9.523 -26.505 4.763 1.00 49.12 96 PRO A CA 1
ATOM 714 C C . PRO A 1 96 ? -8.232 -25.979 5.388 1.00 49.12 96 PRO A C 1
ATOM 716 O O . PRO A 1 96 ? -7.582 -25.092 4.830 1.00 49.12 96 PRO A O 1
ATOM 719 N N . ALA A 1 97 ? -7.906 -26.442 6.594 1.00 51.41 97 ALA A N 1
ATOM 720 C CA . ALA A 1 97 ? -6.567 -26.205 7.098 1.00 51.41 97 ALA A CA 1
ATOM 721 C C . ALA A 1 97 ? -5.639 -26.843 6.065 1.00 51.41 97 ALA A C 1
ATOM 723 O O . ALA A 1 97 ? -5.756 -28.040 5.820 1.00 51.41 97 ALA A O 1
ATOM 724 N N . ASP A 1 98 ? -4.806 -26.041 5.406 1.00 47.94 98 ASP A N 1
ATOM 725 C CA . ASP A 1 98 ? -3.731 -26.570 4.583 1.00 47.94 98 ASP A CA 1
ATOM 726 C C . ASP A 1 98 ? -2.874 -27.440 5.511 1.00 47.94 98 ASP A C 1
ATOM 728 O O . ASP A 1 98 ? -2.042 -26.945 6.269 1.00 47.94 98 ASP A O 1
ATOM 732 N N . GLU A 1 99 ? -3.105 -28.754 5.487 1.00 52.59 99 GLU A N 1
ATOM 733 C CA . GLU A 1 99 ? -2.269 -29.753 6.164 1.00 52.59 99 GLU A CA 1
ATOM 734 C C . GLU A 1 99 ? -0.863 -29.816 5.540 1.00 52.59 99 GLU A C 1
ATOM 736 O O . GLU A 1 99 ? 0.018 -30.548 5.988 1.00 52.59 99 GLU A O 1
ATOM 741 N N . THR A 1 100 ? -0.603 -29.003 4.517 1.00 52.47 100 THR A N 1
ATOM 742 C CA . THR A 1 100 ? 0.707 -28.835 3.914 1.00 52.47 100 THR A CA 1
ATOM 743 C C . THR A 1 100 ? 1.543 -27.833 4.701 1.00 52.47 100 THR A C 1
ATOM 745 O O . THR A 1 100 ? 1.465 -26.625 4.476 1.00 52.47 100 THR A O 1
ATOM 748 N N . GLY A 1 101 ? 2.432 -28.350 5.552 1.00 49.34 101 GLY A N 1
ATOM 749 C CA . GLY A 1 101 ? 3.724 -27.689 5.739 1.00 49.34 101 GLY A CA 1
ATOM 750 C C . GLY A 1 101 ? 4.220 -27.487 7.162 1.00 49.34 101 GLY A C 1
ATOM 751 O O . GLY A 1 101 ? 4.94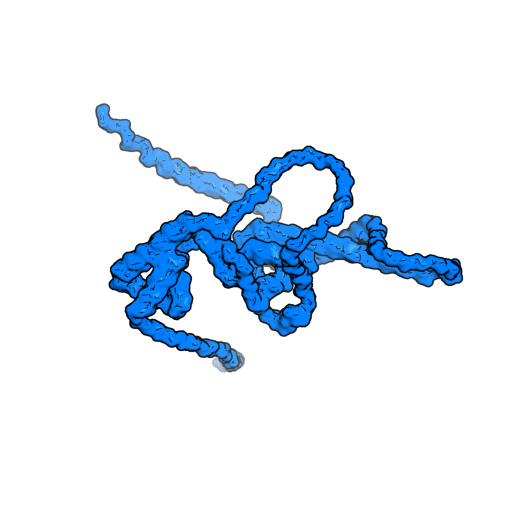8 -26.531 7.396 1.00 49.34 101 GLY A O 1
ATOM 752 N N . THR A 1 102 ? 3.944 -28.402 8.094 1.00 42.12 102 THR A N 1
ATOM 753 C CA . THR A 1 102 ? 4.931 -28.648 9.165 1.00 42.12 102 THR A CA 1
ATOM 754 C C . THR A 1 102 ? 5.948 -29.657 8.627 1.00 42.12 102 THR A C 1
ATOM 756 O O . THR A 1 102 ? 5.998 -30.805 9.054 1.00 42.12 102 THR A O 1
ATOM 759 N N . ALA A 1 103 ? 6.680 -29.259 7.582 1.00 46.25 103 ALA A N 1
ATOM 760 C CA . ALA A 1 103 ? 7.780 -30.045 7.045 1.00 46.25 103 ALA A CA 1
ATOM 761 C C . ALA A 1 103 ? 9.013 -29.780 7.910 1.00 46.25 103 ALA A C 1
ATOM 763 O O . ALA A 1 103 ? 9.675 -28.749 7.801 1.00 46.25 103 ALA A O 1
ATOM 764 N N . ASP A 1 104 ? 9.231 -30.728 8.810 1.00 41.50 104 ASP A N 1
ATOM 765 C CA . ASP A 1 104 ? 10.520 -31.162 9.325 1.00 41.50 104 ASP A CA 1
ATOM 766 C C . ASP A 1 104 ? 11.668 -30.842 8.345 1.00 41.50 104 ASP A C 1
ATOM 768 O O . ASP A 1 104 ? 11.730 -31.367 7.229 1.00 41.50 104 ASP A O 1
ATOM 772 N N . VAL A 1 105 ? 12.555 -29.926 8.745 1.00 46.50 105 VAL A N 1
ATOM 773 C CA . VAL A 1 105 ? 13.764 -29.552 7.996 1.00 46.50 105 VAL A CA 1
ATOM 774 C C . VAL A 1 105 ? 14.795 -30.659 8.215 1.00 46.50 105 VAL A C 1
ATOM 776 O O . VAL A 1 105 ? 15.752 -30.524 8.974 1.00 46.50 105 VAL A O 1
ATOM 779 N N . GLY A 1 106 ? 14.549 -31.791 7.558 1.00 40.00 106 GLY A N 1
ATOM 780 C CA . GLY A 1 106 ? 15.434 -32.941 7.487 1.00 40.00 106 GLY A CA 1
ATOM 781 C C . GLY A 1 106 ? 16.326 -32.866 6.251 1.00 40.00 106 GLY A C 1
ATOM 782 O O . GLY A 1 106 ? 15.876 -32.971 5.113 1.00 40.00 106 GLY A O 1
ATOM 783 N N . THR A 1 107 ? 17.617 -32.700 6.495 1.00 44.50 107 THR A N 1
ATOM 784 C CA . THR A 1 107 ? 18.741 -32.934 5.586 1.00 44.50 107 THR A CA 1
ATOM 785 C C . THR A 1 107 ? 18.566 -34.192 4.724 1.00 44.50 107 THR A C 1
ATOM 787 O O . THR A 1 107 ? 18.539 -35.295 5.266 1.00 44.50 107 THR A O 1
ATOM 790 N N . ARG A 1 108 ? 18.601 -34.067 3.385 1.00 34.34 108 ARG A N 1
ATOM 791 C CA . ARG A 1 108 ? 19.345 -35.022 2.538 1.00 34.34 108 ARG A CA 1
ATOM 792 C C . ARG A 1 108 ? 19.559 -34.590 1.089 1.00 34.34 108 ARG A C 1
ATOM 794 O O . ARG A 1 108 ? 18.691 -34.069 0.403 1.00 34.34 108 ARG A O 1
ATOM 801 N N . THR A 1 109 ? 20.785 -34.881 0.693 1.00 39.81 109 THR A N 1
ATOM 802 C CA . THR A 1 109 ? 21.430 -34.881 -0.613 1.00 39.81 109 THR A CA 1
ATOM 803 C C . THR A 1 109 ? 20.870 -35.922 -1.588 1.00 39.81 109 THR A C 1
ATOM 805 O O . THR A 1 109 ? 20.417 -36.980 -1.161 1.00 39.81 109 THR A O 1
ATOM 808 N N . ALA A 1 110 ? 21.125 -35.645 -2.874 1.00 40.19 110 ALA A N 1
ATOM 809 C CA . ALA A 1 110 ? 21.300 -36.577 -3.995 1.00 40.19 110 ALA A CA 1
ATOM 810 C C . ALA A 1 110 ? 20.050 -37.070 -4.767 1.00 40.19 110 ALA A C 1
ATOM 812 O O . ALA A 1 110 ? 19.282 -37.899 -4.300 1.00 40.19 110 ALA A O 1
ATOM 813 N N . ASP A 1 111 ? 19.98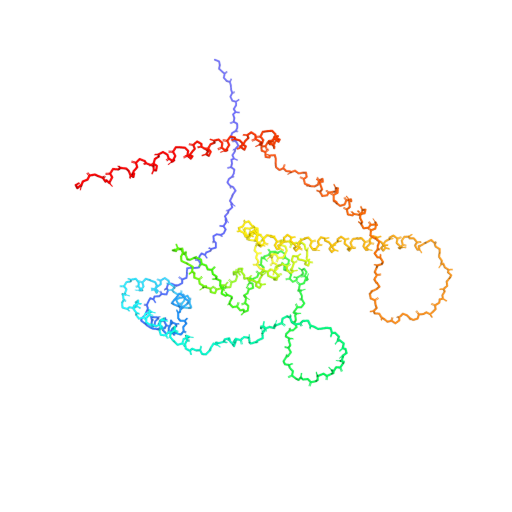3 -36.586 -6.014 1.00 37.12 111 ASP A N 1
ATOM 814 C CA . ASP A 1 111 ? 20.193 -37.381 -7.238 1.00 37.12 111 ASP A CA 1
ATOM 815 C C . ASP A 1 111 ? 19.014 -38.122 -7.921 1.00 37.12 111 ASP A C 1
ATOM 817 O O . ASP A 1 111 ? 18.194 -38.786 -7.301 1.00 37.12 111 ASP A O 1
ATOM 821 N N . VAL A 1 112 ? 19.029 -37.976 -9.256 1.00 40.75 112 VAL A N 1
ATOM 822 C CA . VAL A 1 112 ? 18.311 -38.638 -10.372 1.00 40.75 112 VAL A CA 1
ATOM 823 C C . VAL A 1 112 ? 16.782 -38.808 -10.338 1.00 40.75 112 VAL A C 1
ATOM 825 O O . VAL A 1 112 ? 16.209 -39.481 -9.489 1.00 40.75 112 VAL A O 1
ATOM 828 N N . GLY A 1 113 ? 16.138 -38.408 -11.447 1.00 35.25 113 GLY A N 1
ATOM 829 C CA . GLY A 1 113 ? 14.993 -39.169 -11.964 1.00 35.25 113 GLY A CA 1
ATOM 830 C C . GLY A 1 113 ? 14.003 -38.405 -12.831 1.00 35.25 113 GLY A C 1
ATOM 831 O O . GLY A 1 113 ? 12.989 -37.916 -12.345 1.00 35.25 113 GLY A O 1
ATOM 832 N N . THR A 1 114 ? 14.234 -38.395 -14.141 1.00 46.41 114 THR A N 1
ATOM 833 C CA . THR A 1 114 ? 13.227 -38.105 -15.167 1.00 46.41 114 THR A CA 1
ATOM 834 C C . THR A 1 114 ? 11.995 -39.005 -14.996 1.00 46.41 114 THR A C 1
ATOM 836 O O . THR A 1 114 ? 12.056 -40.213 -15.217 1.00 46.41 114 THR A O 1
ATOM 839 N N . ARG A 1 115 ? 10.840 -38.416 -14.658 1.00 36.44 115 ARG A N 1
ATOM 840 C CA . ARG A 1 115 ? 9.523 -39.038 -14.866 1.00 36.44 115 ARG A CA 1
ATOM 841 C C . ARG A 1 115 ? 8.549 -38.056 -15.495 1.00 36.44 115 ARG A C 1
ATOM 843 O O . ARG A 1 115 ? 8.174 -37.043 -14.915 1.00 36.44 115 ARG A O 1
ATOM 850 N N . THR A 1 116 ? 8.122 -38.423 -16.692 1.00 45.25 116 THR A N 1
ATOM 851 C CA . THR A 1 116 ? 6.945 -37.923 -17.389 1.00 45.25 116 THR A CA 1
ATOM 852 C C . THR A 1 116 ? 5.694 -38.256 -16.575 1.00 45.25 116 THR A C 1
ATOM 854 O O . THR A 1 116 ? 5.395 -39.424 -16.333 1.00 45.25 116 THR A O 1
ATOM 857 N N . PHE A 1 117 ? 4.944 -37.235 -16.149 1.00 33.34 117 PHE A N 1
ATOM 858 C CA . PHE A 1 117 ? 3.639 -37.420 -15.514 1.00 33.34 117 PHE A CA 1
ATOM 859 C C . PHE A 1 117 ? 2.553 -36.733 -16.346 1.00 33.34 117 PHE A C 1
ATOM 861 O O . PHE A 1 117 ? 2.403 -35.514 -16.350 1.00 33.34 117 PHE A O 1
ATOM 868 N N . SER A 1 118 ? 1.808 -37.556 -17.084 1.00 47.12 118 SER A N 1
ATOM 869 C CA . SER A 1 118 ? 0.556 -37.203 -17.749 1.00 47.12 118 SER A CA 1
ATOM 870 C C . SER A 1 118 ? -0.568 -37.263 -16.714 1.00 47.12 118 SER A C 1
ATOM 872 O O . SER A 1 118 ? -1.077 -38.339 -16.411 1.00 47.12 118 SER A O 1
ATOM 874 N N . GLY A 1 119 ? -0.962 -36.111 -16.175 1.00 37.81 119 GLY A N 1
ATOM 875 C CA . GLY A 1 119 ? -2.113 -35.982 -15.284 1.00 37.81 119 GLY A CA 1
ATOM 876 C C . GLY A 1 119 ? -2.918 -34.738 -15.634 1.00 37.81 119 GLY A C 1
ATOM 877 O O . GLY A 1 119 ? -2.387 -33.632 -15.606 1.00 37.81 119 GLY A O 1
ATOM 878 N N . LYS A 1 120 ? -4.200 -34.923 -15.974 1.00 50.47 120 LYS A N 1
ATOM 879 C CA . LYS A 1 120 ? -5.202 -33.865 -16.182 1.00 50.47 120 LYS A CA 1
ATOM 880 C C . LYS A 1 120 ? -5.416 -33.089 -14.873 1.00 50.47 120 LYS A C 1
ATOM 882 O O . LYS A 1 120 ? -6.335 -33.386 -14.120 1.00 50.47 120 LYS A O 1
ATOM 887 N N . GLY A 1 121 ? -4.548 -32.122 -14.601 1.00 37.66 121 GLY A N 1
ATOM 888 C CA . GLY A 1 121 ? -4.705 -31.120 -13.553 1.00 37.66 121 GLY A CA 1
ATOM 889 C C . GLY A 1 121 ? -5.132 -29.796 -14.175 1.00 37.66 121 GLY A C 1
ATOM 890 O O . GLY A 1 121 ? -4.552 -29.355 -15.163 1.00 37.66 121 GLY A O 1
ATOM 891 N N . THR A 1 122 ? -6.176 -29.192 -13.616 1.00 45.19 122 THR A N 1
ATOM 892 C CA . THR A 1 122 ? -6.659 -27.837 -13.906 1.00 45.19 122 THR A CA 1
ATOM 893 C C . THR A 1 122 ? -5.520 -26.856 -14.168 1.00 45.19 122 THR A C 1
ATOM 895 O O . THR A 1 122 ? -4.615 -26.719 -13.346 1.00 45.19 122 THR A O 1
ATOM 898 N N . CYS A 1 123 ? -5.592 -26.168 -15.310 1.00 31.05 123 CYS A N 1
ATOM 899 C CA . CYS A 1 123 ? -4.601 -25.194 -15.738 1.00 31.05 123 CYS A CA 1
ATOM 900 C C . CYS A 1 123 ? -4.347 -24.160 -14.625 1.00 31.05 123 CYS A C 1
ATOM 902 O O . CYS A 1 123 ? -5.297 -23.475 -14.228 1.00 31.05 123 CYS A O 1
ATOM 904 N N . PRO A 1 124 ? -3.102 -23.987 -14.143 1.00 41.28 124 PRO A N 1
ATOM 905 C CA . PRO A 1 124 ? -2.752 -22.783 -13.413 1.00 41.28 124 PRO A CA 1
ATOM 906 C C . PRO A 1 124 ? -3.033 -21.606 -14.346 1.00 41.28 124 PRO A C 1
ATOM 908 O O . PRO A 1 124 ? -2.585 -21.589 -15.495 1.00 41.28 124 PRO A O 1
ATOM 911 N N . GLN A 1 125 ? -3.840 -20.652 -13.881 1.00 44.91 125 GLN A N 1
ATOM 912 C CA . GLN A 1 125 ? -4.050 -19.408 -14.613 1.00 44.91 125 GLN A CA 1
ATOM 913 C C . GLN A 1 125 ? -2.663 -18.833 -14.925 1.00 44.91 125 GLN A C 1
ATOM 915 O O . GLN A 1 125 ? -1.847 -18.730 -14.002 1.00 44.91 125 GLN A O 1
ATOM 920 N N . PRO A 1 126 ? -2.354 -18.508 -16.193 1.00 34.06 126 PRO A N 1
ATOM 921 C CA . PRO A 1 126 ? -1.057 -17.954 -16.524 1.00 34.06 126 PRO A CA 1
ATOM 922 C C . PRO A 1 126 ? -0.853 -16.709 -15.668 1.00 34.06 126 PRO A C 1
ATOM 924 O O . PRO A 1 126 ? -1.749 -15.865 -15.567 1.00 34.06 126 PRO A O 1
ATOM 927 N N . ILE A 1 127 ? 0.319 -16.610 -15.038 1.00 43.53 127 ILE A N 1
ATOM 928 C CA . ILE A 1 127 ? 0.808 -15.357 -14.470 1.00 43.53 127 ILE A CA 1
ATOM 929 C C . ILE A 1 127 ? 0.705 -14.353 -15.611 1.00 43.53 127 ILE A C 1
ATOM 931 O O . ILE A 1 127 ? 1.466 -14.421 -16.575 1.00 43.53 127 ILE A O 1
ATOM 935 N N . VAL A 1 128 ? -0.324 -13.504 -15.563 1.00 45.00 128 VAL A N 1
ATOM 936 C CA . VAL A 1 128 ? -0.584 -12.535 -16.623 1.00 45.00 128 VAL A CA 1
ATOM 937 C C . VAL A 1 128 ? 0.697 -11.717 -16.739 1.00 45.00 128 VAL A C 1
ATOM 939 O O . VAL A 1 128 ? 1.093 -11.130 -15.724 1.00 45.00 128 VAL A O 1
ATOM 942 N N . PRO A 1 129 ? 1.371 -11.699 -17.905 1.00 43.78 129 PRO A N 1
ATOM 943 C CA . PRO A 1 129 ? 2.627 -10.985 -18.041 1.00 43.78 129 PRO A CA 1
ATOM 944 C C . PRO A 1 129 ? 2.402 -9.552 -17.572 1.00 43.78 129 PRO A C 1
ATOM 946 O O . PRO A 1 129 ? 1.390 -8.925 -17.910 1.00 43.78 129 PRO A O 1
ATOM 949 N N . LEU A 1 130 ? 3.303 -9.083 -16.704 1.00 51.41 130 LEU A N 1
ATOM 950 C CA . LEU A 1 130 ? 3.316 -7.724 -16.178 1.00 51.41 130 LEU A CA 1
ATOM 951 C C . LEU A 1 130 ? 3.097 -6.764 -17.350 1.00 51.41 130 LEU A C 1
ATOM 953 O O . LEU A 1 130 ? 3.981 -6.586 -18.179 1.00 51.41 130 LEU A O 1
ATOM 957 N N . ARG A 1 131 ? 1.893 -6.183 -17.444 1.00 45.56 131 ARG A N 1
ATOM 958 C CA . ARG A 1 131 ? 1.570 -5.161 -18.446 1.00 45.56 131 ARG A CA 1
ATOM 959 C C . ARG A 1 131 ? 2.480 -3.960 -18.198 1.00 45.56 131 ARG A C 1
ATOM 961 O O . ARG A 1 131 ? 2.235 -3.180 -17.275 1.00 45.56 131 ARG A O 1
ATOM 968 N N . THR A 1 132 ? 3.567 -3.888 -18.955 1.00 47.47 132 THR A N 1
ATOM 969 C CA . THR A 1 132 ? 4.589 -2.833 -18.923 1.00 47.47 132 THR A CA 1
ATOM 970 C C . THR A 1 132 ? 4.427 -1.841 -20.071 1.00 47.47 132 THR A C 1
ATOM 972 O O . THR A 1 132 ? 5.170 -0.865 -20.152 1.00 47.47 132 THR A O 1
ATOM 975 N N . ASP A 1 133 ? 3.440 -2.033 -20.945 1.00 48.66 133 ASP A N 1
ATOM 976 C CA . ASP A 1 133 ? 3.194 -1.157 -22.076 1.00 48.66 133 ASP A CA 1
ATOM 977 C C . ASP A 1 133 ? 2.660 0.212 -21.620 1.00 48.66 133 ASP A C 1
ATOM 979 O O . ASP A 1 133 ? 1.597 0.357 -21.010 1.00 48.66 133 ASP A O 1
ATOM 983 N N . ALA A 1 134 ? 3.419 1.262 -21.948 1.00 47.12 134 ALA A N 1
ATOM 984 C CA . ALA A 1 134 ? 3.105 2.653 -21.618 1.00 47.12 134 ALA A CA 1
ATOM 985 C C . ALA A 1 134 ? 1.741 3.118 -22.168 1.00 47.12 134 ALA A C 1
ATOM 987 O O . ALA A 1 134 ? 1.122 4.019 -21.599 1.00 47.12 134 ALA A O 1
ATOM 988 N N . ALA A 1 135 ? 1.245 2.476 -23.233 1.00 49.84 135 ALA A N 1
ATOM 989 C CA . ALA A 1 135 ? -0.084 2.706 -23.793 1.00 49.84 135 ALA A CA 1
ATOM 990 C C . ALA A 1 135 ? -1.212 2.164 -22.886 1.00 49.84 135 ALA A C 1
ATOM 992 O O . ALA A 1 135 ? -2.205 2.864 -22.675 1.00 49.84 135 ALA A O 1
ATOM 993 N N . ALA A 1 136 ? -1.044 0.990 -22.259 1.00 53.81 136 ALA A N 1
ATOM 994 C CA . ALA A 1 136 ? -1.984 0.472 -21.256 1.00 53.81 136 ALA A CA 1
ATOM 995 C C . ALA A 1 136 ? -1.934 1.231 -19.921 1.00 53.81 136 ALA A C 1
ATOM 997 O O . ALA A 1 136 ? -2.898 1.197 -19.152 1.00 53.81 136 ALA A O 1
ATOM 998 N N . LEU A 1 137 ? -0.848 1.963 -19.651 1.00 51.25 137 LEU A N 1
ATOM 999 C CA . LEU A 1 137 ? -0.732 2.876 -18.507 1.00 51.25 137 LEU A CA 1
ATOM 1000 C C . LEU A 1 137 ? -1.507 4.197 -18.691 1.00 51.25 137 LEU A C 1
ATOM 1002 O O . LEU A 1 137 ? -1.462 5.054 -17.806 1.00 51.25 137 LEU A O 1
ATOM 1006 N N . GLY A 1 138 ? -2.266 4.335 -19.787 1.00 43.62 138 GLY A N 1
ATOM 1007 C CA . GLY A 1 138 ? -3.315 5.340 -19.950 1.00 43.62 138 GLY A CA 1
ATOM 1008 C C . GLY A 1 138 ? -2.769 6.760 -19.977 1.00 43.62 138 GLY A C 1
ATOM 1009 O O . GLY A 1 138 ? -2.920 7.485 -18.992 1.00 43.62 138 GLY A O 1
ATOM 1010 N N . GLY A 1 139 ? -2.148 7.132 -21.107 1.00 48.47 139 GLY A N 1
ATOM 1011 C CA . GLY A 1 139 ? -1.628 8.472 -21.405 1.00 48.47 139 GLY A CA 1
ATOM 1012 C C . GLY A 1 139 ? -2.324 9.573 -20.594 1.00 48.47 139 GLY A C 1
ATOM 1013 O O . GLY A 1 139 ? -3.536 9.748 -20.672 1.00 48.47 139 GLY A O 1
ATOM 1014 N N . PHE A 1 140 ? -1.546 10.265 -19.758 1.00 46.03 140 PHE A N 1
ATOM 1015 C CA . PHE A 1 140 ? -2.003 11.179 -18.699 1.00 46.03 140 PHE A CA 1
ATOM 1016 C C . PHE A 1 140 ? -2.737 10.532 -17.499 1.00 46.03 140 PHE A C 1
ATOM 1018 O O . PHE A 1 140 ? -3.864 10.878 -17.155 1.00 46.03 140 PHE A O 1
ATOM 1025 N N . LEU A 1 141 ? -1.999 9.681 -16.772 1.00 54.91 141 LEU A N 1
ATOM 1026 C CA . LEU A 1 141 ? -1.779 9.664 -15.306 1.00 54.91 141 LEU A CA 1
ATOM 1027 C C . LEU A 1 141 ? -2.973 9.874 -14.355 1.00 54.91 141 LEU A C 1
ATOM 1029 O O . LEU A 1 141 ? -2.783 10.302 -13.209 1.00 54.91 141 LEU A O 1
ATOM 1033 N N . ARG A 1 142 ? -4.202 9.537 -14.742 1.00 56.94 142 ARG A N 1
ATOM 1034 C CA . ARG A 1 142 ? -5.216 9.273 -13.719 1.00 56.94 142 ARG A CA 1
ATOM 1035 C C . ARG A 1 142 ? -4.830 7.966 -13.029 1.00 56.94 142 ARG A C 1
ATOM 1037 O O . ARG A 1 142 ? -4.509 7.006 -13.724 1.00 56.94 142 ARG A O 1
ATOM 1044 N N . PRO A 1 143 ? -4.820 7.914 -11.684 1.00 59.22 143 PRO A N 1
ATOM 1045 C CA . PRO A 1 143 ? -4.620 6.648 -10.989 1.00 59.22 143 PRO A CA 1
ATOM 1046 C C . PRO A 1 143 ? -5.610 5.640 -11.573 1.00 59.22 143 PRO A C 1
ATOM 1048 O O . PRO A 1 143 ? -6.808 5.938 -11.662 1.00 59.22 143 PRO A O 1
ATOM 1051 N N . GLY A 1 144 ? -5.106 4.483 -12.002 1.00 64.44 144 GLY A N 1
ATOM 1052 C CA . GLY A 1 144 ? -5.960 3.394 -12.452 1.00 64.44 144 GLY A CA 1
ATOM 1053 C C . GLY A 1 144 ? -7.032 3.105 -11.402 1.00 64.44 144 GLY A C 1
ATOM 1054 O O . GLY A 1 144 ? -6.858 3.388 -10.209 1.00 64.44 144 GLY A O 1
ATOM 1055 N N . ARG A 1 145 ? -8.178 2.575 -11.837 1.00 72.56 145 ARG A N 1
ATOM 1056 C CA . ARG A 1 145 ? -9.229 2.150 -10.907 1.00 72.56 145 ARG A CA 1
ATOM 1057 C C . ARG A 1 145 ? -8.584 1.213 -9.880 1.00 72.56 145 ARG A C 1
ATOM 1059 O O . ARG A 1 145 ? -7.879 0.286 -10.271 1.00 72.56 145 ARG A O 1
ATOM 1066 N N . LYS A 1 146 ? -8.772 1.491 -8.585 1.00 73.38 146 LYS A N 1
ATOM 1067 C CA . LYS A 1 146 ? -8.153 0.695 -7.517 1.00 73.38 146 LYS A CA 1
ATOM 1068 C C . LYS A 1 146 ? -8.479 -0.779 -7.736 1.00 73.38 146 LYS A C 1
ATOM 1070 O O . LYS A 1 146 ? -9.658 -1.110 -7.889 1.00 73.38 146 LYS A O 1
ATOM 1075 N N . ARG A 1 147 ? -7.456 -1.636 -7.748 1.00 73.75 147 ARG A N 1
ATOM 1076 C CA . ARG A 1 147 ? -7.666 -3.082 -7.836 1.00 73.75 147 ARG A CA 1
ATOM 1077 C C . ARG A 1 147 ? -8.496 -3.535 -6.635 1.00 73.75 147 ARG A C 1
ATOM 1079 O O . ARG A 1 147 ? -8.253 -3.123 -5.498 1.00 73.75 147 ARG A O 1
ATOM 1086 N N . VAL A 1 148 ? -9.514 -4.337 -6.915 1.00 74.69 148 VAL A N 1
ATOM 1087 C CA . VAL A 1 148 ? -10.234 -5.089 -5.889 1.00 74.69 148 VAL A CA 1
ATOM 1088 C C . VAL A 1 148 ? -9.360 -6.307 -5.609 1.00 74.69 148 VAL A C 1
ATOM 1090 O O . VAL A 1 148 ? -9.000 -7.001 -6.558 1.00 74.69 148 VAL A O 1
ATOM 1093 N N . SER A 1 149 ? -8.935 -6.516 -4.360 1.00 73.88 149 SER A N 1
ATOM 1094 C CA . SER A 1 149 ? -8.214 -7.744 -4.013 1.00 73.88 149 SER A CA 1
ATOM 1095 C C . SER A 1 149 ? -9.142 -8.927 -4.265 1.00 73.88 149 SER A C 1
ATOM 1097 O O . SER A 1 149 ? -10.335 -8.843 -3.964 1.00 73.88 149 SER A O 1
ATOM 1099 N N . ALA A 1 150 ? -8.606 -9.998 -4.846 1.00 77.69 150 ALA A N 1
ATOM 1100 C CA . ALA A 1 150 ? -9.389 -11.198 -5.130 1.00 77.69 150 ALA A CA 1
ATOM 1101 C C . ALA A 1 150 ? -9.907 -11.823 -3.827 1.00 77.69 150 ALA A C 1
ATOM 1103 O O . ALA A 1 150 ? -11.050 -12.266 -3.759 1.00 77.69 150 ALA A O 1
ATOM 1104 N N . THR A 1 151 ? -9.089 -11.741 -2.775 1.00 79.12 151 THR A N 1
ATOM 1105 C CA . THR A 1 151 ? -9.397 -12.281 -1.458 1.00 79.12 151 THR A CA 1
ATOM 1106 C C . THR A 1 151 ? -9.505 -11.136 -0.445 1.00 79.12 151 THR A C 1
ATOM 1108 O O . THR A 1 151 ? -8.628 -10.261 -0.381 1.00 79.12 151 THR A O 1
ATOM 1111 N N . PRO A 1 152 ? -10.584 -11.061 0.351 1.00 77.19 152 PRO A N 1
ATOM 1112 C CA . PRO A 1 152 ? -10.667 -10.106 1.445 1.00 77.19 152 PRO A CA 1
ATOM 1113 C C . PRO A 1 152 ? -9.672 -10.521 2.538 1.00 77.19 152 PRO A C 1
ATOM 1115 O O . PRO A 1 152 ? -9.909 -11.464 3.283 1.00 77.19 152 PRO A O 1
ATOM 1118 N N . GLN A 1 153 ? -8.545 -9.815 2.648 1.00 78.50 153 GLN A N 1
ATOM 1119 C CA . GLN A 1 153 ? -7.559 -10.105 3.692 1.00 78.50 153 GLN A CA 1
ATOM 1120 C C . GLN A 1 153 ? -8.022 -9.567 5.059 1.00 78.50 153 GLN A C 1
ATOM 1122 O O . GLN A 1 153 ? -8.474 -8.412 5.134 1.00 78.50 153 GLN A O 1
ATOM 1127 N N . PRO A 1 154 ? -7.908 -10.352 6.148 1.00 83.00 154 PRO A N 1
ATOM 1128 C CA . PRO A 1 154 ? -8.157 -9.865 7.499 1.00 83.00 154 PRO A CA 1
ATOM 1129 C C . PRO A 1 154 ? -7.077 -8.847 7.896 1.00 83.00 154 PRO A C 1
ATOM 1131 O O . PRO A 1 154 ? -5.882 -9.104 7.804 1.00 83.00 154 PRO A O 1
ATOM 1134 N N . VAL A 1 155 ? -7.497 -7.665 8.343 1.00 81.12 155 VAL A N 1
ATOM 1135 C CA . VAL A 1 155 ? -6.620 -6.580 8.796 1.00 81.12 155 VAL A CA 1
ATOM 1136 C C . VAL A 1 155 ? -6.986 -6.195 10.217 1.00 81.12 155 VAL A C 1
ATOM 1138 O O . VAL A 1 155 ? -8.125 -5.820 10.511 1.00 81.12 155 VAL A O 1
ATOM 1141 N N . ILE A 1 156 ? -5.981 -6.218 11.086 1.00 81.69 156 ILE A N 1
ATOM 1142 C CA . ILE A 1 156 ? -6.093 -5.749 12.460 1.00 81.69 156 ILE A CA 1
ATOM 1143 C C . ILE A 1 156 ? -6.153 -4.218 12.453 1.00 81.69 156 ILE A C 1
ATOM 1145 O O . ILE A 1 156 ? -5.245 -3.539 11.971 1.00 81.69 156 ILE A O 1
ATOM 1149 N N . ARG A 1 157 ? -7.241 -3.651 12.976 1.00 80.94 157 ARG A N 1
ATOM 1150 C CA . ARG A 1 157 ? -7.430 -2.203 13.118 1.00 80.94 157 ARG A CA 1
ATOM 1151 C C . ARG A 1 157 ? -7.877 -1.866 14.523 1.00 80.94 157 ARG A C 1
ATOM 1153 O O . ARG A 1 157 ? -8.689 -2.574 15.102 1.00 80.94 157 ARG A O 1
ATOM 1160 N N . ARG A 1 158 ? -7.418 -0.732 15.046 1.00 81.81 158 ARG A N 1
ATOM 1161 C CA . ARG A 1 158 ? -8.058 -0.131 16.216 1.00 81.81 158 ARG A CA 1
ATOM 1162 C C . ARG A 1 158 ? -9.272 0.665 15.761 1.00 81.81 158 ARG A C 1
ATOM 1164 O O . ARG A 1 158 ? -9.187 1.457 14.820 1.00 81.81 158 ARG A O 1
ATOM 1171 N N . ASN A 1 159 ? -10.412 0.426 16.395 1.00 85.81 159 ASN A N 1
ATOM 1172 C CA . ASN A 1 159 ? -11.590 1.255 16.196 1.00 85.81 159 ASN A CA 1
ATOM 1173 C C . ASN A 1 159 ? -11.387 2.634 16.863 1.00 85.81 159 ASN A C 1
ATOM 1175 O O . ASN A 1 159 ? -10.390 2.878 17.542 1.00 85.81 159 ASN A O 1
ATOM 1179 N N . SER A 1 160 ? -12.341 3.553 16.695 1.00 75.44 160 SER A N 1
ATOM 1180 C CA . SER A 1 160 ? -12.282 4.884 17.325 1.00 75.44 160 SER A CA 1
ATOM 1181 C C . SER A 1 160 ? -12.323 4.850 18.859 1.00 75.44 160 SER A C 1
ATOM 1183 O O . SER A 1 160 ? -12.076 5.868 19.488 1.00 75.44 160 SER A O 1
ATOM 1185 N N . GLN A 1 161 ? -12.641 3.701 19.459 1.00 84.06 161 GLN A N 1
ATOM 1186 C CA . GLN A 1 161 ? -12.620 3.460 20.904 1.00 84.06 161 GLN A CA 1
ATOM 1187 C C . GLN A 1 161 ? -11.313 2.782 21.356 1.00 84.06 161 GLN A C 1
ATOM 1189 O O . GLN A 1 161 ? -11.237 2.275 22.469 1.00 84.06 161 GLN A O 1
ATOM 1194 N N . GLY A 1 162 ? -10.307 2.693 20.479 1.00 86.62 162 GLY A N 1
ATOM 1195 C CA . GLY A 1 162 ? -9.018 2.066 20.769 1.00 86.62 162 GLY A CA 1
ATOM 1196 C C . GLY A 1 162 ? -9.028 0.534 20.795 1.00 86.62 162 GLY A C 1
ATOM 1197 O O . GLY A 1 162 ? -7.959 -0.062 20.913 1.00 86.62 162 GLY A O 1
ATOM 1198 N N . ARG A 1 163 ? -10.185 -0.125 20.633 1.00 87.06 163 ARG A N 1
ATOM 1199 C CA . ARG A 1 163 ? -10.281 -1.592 20.636 1.00 87.06 163 ARG A CA 1
ATOM 1200 C C . ARG A 1 163 ? -9.745 -2.169 19.334 1.00 87.06 163 ARG A C 1
ATOM 1202 O O . ARG A 1 163 ? -10.152 -1.748 18.250 1.00 87.06 163 ARG A O 1
ATOM 1209 N N . THR A 1 164 ? -8.869 -3.156 19.455 1.00 87.50 164 THR A N 1
ATOM 1210 C CA . THR A 1 164 ? -8.337 -3.937 18.338 1.00 87.50 164 THR A CA 1
ATOM 1211 C C . THR A 1 164 ? -9.433 -4.841 17.765 1.00 87.50 164 THR A C 1
ATOM 1213 O O . THR A 1 164 ? -10.072 -5.584 18.499 1.00 87.50 164 THR A O 1
ATOM 1216 N N . GLN A 1 165 ? -9.677 -4.758 16.459 1.00 90.00 165 GLN A N 1
ATOM 1217 C CA . GLN A 1 165 ? -10.661 -5.550 15.724 1.00 90.00 165 GLN A CA 1
ATOM 1218 C C . GLN A 1 165 ? -10.021 -6.114 14.459 1.00 90.00 165 GLN A C 1
ATOM 1220 O O . GLN A 1 165 ? -9.322 -5.398 13.739 1.00 90.00 165 GLN A O 1
ATOM 1225 N N . VAL A 1 166 ? -10.296 -7.381 14.162 1.00 87.69 166 VAL A N 1
ATOM 1226 C CA . VAL A 1 166 ? -9.987 -7.971 12.859 1.00 87.69 166 VAL A CA 1
ATOM 1227 C C . VAL A 1 166 ? -11.111 -7.575 11.907 1.00 87.69 166 VAL A C 1
ATOM 1229 O O . VAL A 1 166 ? -12.280 -7.858 12.150 1.00 87.69 166 VAL A O 1
ATOM 1232 N N . THR A 1 167 ? -10.776 -6.848 10.847 1.00 87.75 167 THR A N 1
ATOM 1233 C CA . THR A 1 167 ? -11.737 -6.407 9.828 1.00 87.75 167 THR A CA 1
ATOM 1234 C C . THR A 1 167 ? -11.210 -6.757 8.453 1.00 87.75 167 THR A C 1
ATOM 1236 O O . THR A 1 167 ? -10.023 -6.592 8.199 1.00 87.75 167 THR A O 1
ATOM 1239 N N . PHE A 1 168 ? -12.073 -7.178 7.536 1.00 85.62 168 PHE A N 1
ATOM 1240 C CA . PHE A 1 168 ? -11.650 -7.376 6.154 1.00 85.62 168 PHE A CA 1
ATOM 1241 C C . PHE A 1 168 ? -11.248 -6.048 5.504 1.00 85.62 168 PHE A C 1
ATOM 1243 O O . PHE A 1 168 ? -11.928 -5.020 5.648 1.00 85.62 168 PHE A O 1
ATOM 1250 N N . ALA A 1 169 ? -10.130 -6.061 4.780 1.00 85.31 169 ALA A N 1
ATOM 1251 C CA . ALA A 1 169 ? -9.709 -4.928 3.977 1.00 85.31 169 ALA A CA 1
ATOM 1252 C C . ALA A 1 169 ? -10.793 -4.603 2.938 1.00 85.31 169 ALA A C 1
ATOM 1254 O O . ALA A 1 169 ? -11.103 -5.403 2.062 1.00 85.31 169 ALA A O 1
ATOM 1255 N N . ARG A 1 170 ? -11.383 -3.406 3.016 1.00 84.06 170 ARG A N 1
ATOM 1256 C CA . ARG A 1 170 ? -12.270 -2.919 1.943 1.00 84.06 170 ARG A CA 1
ATOM 1257 C C . ARG A 1 170 ? -11.481 -2.745 0.646 1.00 84.06 170 ARG A C 1
ATOM 1259 O O . ARG A 1 170 ? -10.295 -2.409 0.684 1.00 84.06 170 ARG A O 1
ATOM 1266 N N . ALA A 1 171 ? -12.177 -2.857 -0.483 1.00 82.62 171 ALA A N 1
ATOM 1267 C CA . ALA A 1 171 ? -11.613 -2.596 -1.802 1.00 82.62 171 ALA A CA 1
ATOM 1268 C C . ALA A 1 171 ? -10.818 -1.276 -1.831 1.00 82.62 171 ALA A C 1
ATOM 1270 O O . ALA A 1 171 ? -11.307 -0.215 -1.424 1.00 82.62 171 ALA A O 1
ATOM 1271 N N . GLY A 1 172 ? -9.571 -1.350 -2.302 1.00 84.56 172 GLY A N 1
ATOM 1272 C CA . GLY A 1 172 ? -8.679 -0.199 -2.391 1.00 84.56 172 GLY A CA 1
ATOM 1273 C C . GLY A 1 172 ? -7.986 0.221 -1.090 1.00 84.56 172 GLY A C 1
ATOM 1274 O O . GLY A 1 172 ? -7.454 1.340 -1.033 1.00 84.56 172 GLY A O 1
ATOM 1275 N N . HIS A 1 173 ? -8.013 -0.623 -0.055 1.00 89.94 173 HIS A N 1
ATOM 1276 C CA . HIS A 1 173 ? -7.057 -0.556 1.049 1.00 89.94 173 HIS A CA 1
ATOM 1277 C C . HIS A 1 173 ? -5.755 -1.266 0.696 1.00 89.94 173 HIS A C 1
ATOM 1279 O O . HIS A 1 173 ? -5.713 -2.113 -0.183 1.00 89.94 173 HIS A O 1
ATOM 1285 N N . TRP A 1 174 ? -4.694 -0.884 1.399 1.00 91.50 174 TRP A N 1
ATOM 1286 C CA . TRP A 1 174 ? -3.389 -1.511 1.272 1.00 91.50 174 TRP A CA 1
ATOM 1287 C C . TRP A 1 174 ? -3.409 -2.877 1.969 1.00 91.50 174 TRP A C 1
ATOM 1289 O O . TRP A 1 174 ? -3.620 -2.930 3.183 1.00 91.50 174 TRP A O 1
ATOM 1299 N N . THR A 1 175 ? -3.245 -3.946 1.196 1.00 92.00 175 THR A N 1
ATOM 1300 C CA . THR A 1 175 ? -3.175 -5.348 1.644 1.00 92.00 175 THR A CA 1
ATOM 1301 C C . THR A 1 175 ? -1.758 -5.890 1.449 1.00 92.00 175 THR A C 1
ATOM 1303 O O . THR A 1 175 ? -0.950 -5.235 0.789 1.00 92.00 175 THR A O 1
ATOM 1306 N N . ALA A 1 176 ? -1.447 -7.071 1.993 1.00 90.19 176 ALA A N 1
ATOM 1307 C CA . ALA A 1 176 ? -0.136 -7.697 1.799 1.00 90.19 176 ALA A CA 1
ATOM 1308 C C . ALA A 1 176 ? 0.109 -8.075 0.326 1.00 90.19 176 ALA A C 1
ATOM 1310 O O . ALA A 1 176 ? 1.201 -7.869 -0.187 1.00 90.19 176 ALA A O 1
ATOM 1311 N N . GLU A 1 177 ? -0.927 -8.527 -0.391 1.00 90.19 177 GLU A N 1
ATOM 1312 C CA . GLU A 1 177 ? -0.859 -8.792 -1.840 1.00 90.19 177 GLU A CA 1
ATOM 1313 C C . GLU A 1 177 ? -0.507 -7.536 -2.648 1.00 90.19 177 GLU A C 1
ATOM 1315 O O . GLU A 1 177 ? 0.365 -7.566 -3.513 1.00 90.19 177 GLU A O 1
ATOM 1320 N N . ILE A 1 178 ? -1.172 -6.413 -2.354 1.00 93.50 178 ILE A N 1
ATOM 1321 C CA . ILE A 1 178 ? -0.896 -5.128 -3.011 1.00 93.50 178 ILE A CA 1
ATOM 1322 C C . ILE A 1 178 ? 0.517 -4.651 -2.673 1.00 93.50 178 ILE A C 1
ATOM 1324 O O . ILE A 1 178 ? 1.184 -4.071 -3.525 1.00 93.50 178 ILE A O 1
ATOM 1328 N N . GLU A 1 179 ? 0.967 -4.879 -1.438 1.00 96.06 179 GLU A N 1
ATOM 1329 C CA . GLU A 1 179 ? 2.324 -4.555 -1.009 1.00 96.06 179 GLU A CA 1
ATOM 1330 C C . GLU A 1 179 ? 3.366 -5.365 -1.785 1.00 96.06 179 GLU A C 1
ATOM 1332 O O . GLU A 1 179 ? 4.312 -4.782 -2.308 1.00 96.06 179 GLU A O 1
ATOM 1337 N N . ALA A 1 180 ? 3.154 -6.673 -1.935 1.00 95.69 180 ALA A N 1
ATOM 1338 C CA . ALA A 1 180 ? 4.022 -7.548 -2.713 1.00 95.69 180 ALA A CA 1
ATOM 1339 C C . ALA A 1 180 ? 4.065 -7.155 -4.202 1.00 95.69 180 ALA A C 1
ATOM 1341 O O . ALA A 1 180 ? 5.154 -7.018 -4.755 1.00 95.69 180 ALA A O 1
ATOM 1342 N N . ASP A 1 181 ? 2.913 -6.891 -4.838 1.00 94.38 181 ASP A N 1
ATOM 1343 C CA . ASP A 1 181 ? 2.844 -6.420 -6.237 1.00 94.38 181 ASP A CA 1
ATOM 1344 C C . ASP A 1 181 ? 3.523 -5.049 -6.397 1.00 94.38 181 ASP A C 1
ATOM 1346 O O . ASP A 1 181 ? 4.255 -4.806 -7.356 1.00 94.38 181 ASP A O 1
ATOM 1350 N N . PHE A 1 182 ? 3.345 -4.147 -5.428 1.00 96.56 182 PHE A N 1
ATOM 1351 C CA . PHE A 1 182 ? 4.037 -2.862 -5.419 1.00 96.56 182 PHE A CA 1
ATOM 1352 C C . PHE A 1 182 ? 5.558 -3.039 -5.340 1.00 96.56 182 PHE A C 1
ATOM 1354 O O . PHE A 1 182 ? 6.268 -2.447 -6.150 1.00 96.56 182 PHE A O 1
ATOM 1361 N N . LEU A 1 183 ? 6.060 -3.860 -4.412 1.00 97.50 183 LEU A N 1
ATOM 1362 C CA . LEU A 1 183 ? 7.495 -4.112 -4.254 1.00 97.50 183 LEU A CA 1
ATOM 1363 C C . LEU A 1 183 ? 8.091 -4.812 -5.481 1.00 97.50 183 LEU A C 1
ATOM 1365 O O . LEU A 1 183 ? 9.160 -4.419 -5.934 1.00 97.50 183 LEU A O 1
ATOM 1369 N N . ALA A 1 184 ? 7.385 -5.778 -6.074 1.00 96.25 184 ALA A N 1
ATOM 1370 C CA . ALA A 1 184 ? 7.800 -6.419 -7.322 1.00 96.25 184 ALA A CA 1
ATOM 1371 C C . ALA A 1 184 ? 7.963 -5.401 -8.465 1.00 96.25 184 ALA A C 1
ATOM 1373 O O . ALA A 1 184 ? 8.926 -5.455 -9.225 1.00 96.25 184 ALA A O 1
ATOM 1374 N N . ARG A 1 185 ? 7.064 -4.414 -8.560 1.00 95.50 185 ARG A N 1
ATOM 1375 C CA . ARG A 1 185 ? 7.164 -3.333 -9.558 1.00 95.50 185 ARG A CA 1
ATOM 1376 C C . ARG A 1 185 ? 8.277 -2.341 -9.257 1.00 95.50 185 ARG A C 1
ATOM 1378 O O . ARG A 1 185 ? 8.868 -1.807 -10.195 1.00 95.50 185 ARG A O 1
ATOM 1385 N N . VAL A 1 186 ? 8.558 -2.082 -7.979 1.00 97.06 186 VAL A N 1
ATOM 1386 C CA . VAL A 1 186 ? 9.703 -1.255 -7.586 1.00 97.06 186 VAL A CA 1
ATOM 1387 C C . VAL A 1 186 ? 10.999 -1.941 -8.003 1.00 97.06 186 VAL A C 1
ATOM 1389 O O . VAL A 1 186 ? 11.784 -1.289 -8.678 1.00 97.06 186 VAL A O 1
ATOM 1392 N N . ARG A 1 187 ? 11.167 -3.242 -7.731 1.00 95.50 187 ARG A N 1
ATOM 1393 C CA . ARG A 1 187 ? 12.321 -4.020 -8.218 1.00 95.50 187 ARG A CA 1
ATOM 1394 C C . ARG A 1 187 ? 12.442 -3.976 -9.738 1.00 95.50 187 ARG A C 1
ATOM 1396 O O . ARG A 1 187 ? 13.494 -3.676 -10.266 1.00 95.50 187 ARG A O 1
ATOM 1403 N N . ALA A 1 188 ? 11.334 -4.152 -10.454 1.00 90.88 188 ALA A N 1
ATOM 1404 C CA . ALA A 1 188 ? 11.362 -4.155 -11.916 1.00 90.88 188 ALA A CA 1
ATOM 1405 C C . ALA A 1 188 ? 11.630 -2.779 -12.565 1.00 90.88 188 ALA A C 1
ATOM 1407 O O . ALA A 1 188 ? 11.934 -2.723 -13.753 1.00 90.88 188 ALA A O 1
ATOM 1408 N N . SER A 1 189 ? 11.429 -1.657 -11.858 1.00 93.81 189 SER A N 1
ATOM 1409 C CA . SER A 1 189 ? 11.442 -0.318 -12.485 1.00 93.81 189 SER A CA 1
ATOM 1410 C C . SER A 1 189 ? 12.298 0.740 -11.794 1.00 93.81 189 SER A C 1
ATOM 1412 O O . SER A 1 189 ? 12.521 1.803 -12.373 1.00 93.81 189 SER A O 1
ATOM 1414 N N . GLY A 1 190 ? 12.673 0.538 -10.530 1.00 93.50 190 GLY A N 1
ATOM 1415 C CA . GLY A 1 190 ? 13.302 1.546 -9.672 1.00 93.50 190 GLY A CA 1
ATOM 1416 C C . GLY A 1 190 ? 12.473 2.813 -9.441 1.00 93.50 190 GLY A C 1
ATOM 1417 O O . GLY A 1 190 ? 12.962 3.787 -8.869 1.00 93.50 190 GLY A O 1
ATOM 1418 N N . ASN A 1 191 ? 11.206 2.847 -9.872 1.00 93.75 191 ASN A N 1
ATOM 1419 C CA . ASN A 1 191 ? 10.384 4.050 -9.845 1.00 93.75 191 ASN A CA 1
ATOM 1420 C C . ASN A 1 191 ? 9.166 3.878 -8.931 1.00 93.75 191 ASN A C 1
ATOM 1422 O O . ASN A 1 191 ? 8.128 3.334 -9.323 1.00 93.75 191 ASN A O 1
ATOM 1426 N N . ILE A 1 192 ? 9.265 4.429 -7.715 1.00 96.31 192 ILE A N 1
ATOM 1427 C CA . ILE A 1 192 ? 8.191 4.415 -6.707 1.00 96.31 192 ILE A CA 1
ATOM 1428 C C . ILE A 1 192 ? 6.894 5.022 -7.255 1.00 96.31 192 ILE A C 1
ATOM 1430 O O . ILE A 1 192 ? 5.813 4.471 -7.049 1.00 96.31 192 ILE A O 1
ATOM 1434 N N . ALA A 1 193 ? 6.967 6.167 -7.942 1.00 92.56 193 ALA A N 1
ATOM 1435 C CA . ALA A 1 193 ? 5.776 6.886 -8.388 1.00 92.56 193 ALA A CA 1
ATOM 1436 C C . ALA A 1 193 ? 5.037 6.134 -9.505 1.00 92.56 193 ALA A C 1
ATOM 1438 O O . ALA A 1 193 ? 3.804 6.093 -9.503 1.00 92.56 193 ALA A O 1
ATOM 1439 N N . ALA A 1 194 ? 5.777 5.532 -10.439 1.00 87.38 194 ALA A N 1
ATOM 1440 C CA . ALA A 1 194 ? 5.209 4.676 -11.477 1.00 87.38 194 ALA A CA 1
ATOM 1441 C C . ALA A 1 194 ? 4.594 3.408 -10.865 1.00 87.38 194 ALA A C 1
ATOM 1443 O O . ALA A 1 194 ? 3.426 3.110 -11.124 1.00 87.38 194 ALA A O 1
ATOM 1444 N N . SER A 1 195 ? 5.328 2.742 -9.970 1.00 94.56 195 SER A N 1
ATOM 1445 C CA . SER A 1 195 ? 4.875 1.537 -9.265 1.00 94.56 195 SER A CA 1
ATOM 1446 C C . SER A 1 195 ? 3.603 1.793 -8.458 1.00 94.56 195 SER A C 1
ATOM 1448 O O . SER A 1 195 ? 2.642 1.034 -8.562 1.00 94.56 195 SER A O 1
ATOM 1450 N N . ALA A 1 196 ? 3.534 2.919 -7.737 1.00 95.25 196 ALA A N 1
ATOM 1451 C CA . ALA A 1 196 ? 2.356 3.329 -6.976 1.00 95.25 196 ALA A CA 1
ATOM 1452 C C . ALA A 1 196 ? 1.116 3.474 -7.869 1.00 95.25 196 ALA A C 1
ATOM 1454 O O . ALA A 1 196 ? 0.041 2.976 -7.534 1.00 95.25 196 ALA A O 1
ATOM 1455 N N . ARG A 1 197 ? 1.259 4.130 -9.027 1.00 90.69 197 ARG A N 1
ATOM 1456 C CA . ARG A 1 197 ? 0.148 4.308 -9.972 1.00 90.69 197 ARG A CA 1
ATOM 1457 C C . ARG A 1 197 ? -0.298 2.981 -10.575 1.00 90.69 197 ARG A C 1
ATOM 1459 O O . ARG A 1 197 ? -1.502 2.774 -10.711 1.00 90.69 197 ARG A O 1
ATOM 1466 N N . ALA A 1 198 ? 0.645 2.093 -10.885 1.00 88.75 198 ALA A N 1
ATOM 1467 C CA . ALA A 1 198 ? 0.364 0.773 -11.438 1.00 88.75 198 ALA A CA 1
ATOM 1468 C C . ALA A 1 198 ? -0.456 -0.106 -10.474 1.00 88.75 198 ALA A C 1
ATOM 1470 O O . ALA A 1 198 ? -1.376 -0.796 -10.914 1.00 88.75 198 ALA A O 1
ATOM 1471 N N . VAL A 1 199 ? -0.211 -0.005 -9.161 1.00 93.19 199 VAL A N 1
ATOM 1472 C CA . VAL A 1 199 ? -1.035 -0.679 -8.136 1.00 93.19 199 VAL A CA 1
ATOM 1473 C C . VAL A 1 199 ? -2.320 0.085 -7.769 1.00 93.19 199 VAL A C 1
ATOM 1475 O O . VAL A 1 199 ? -3.096 -0.350 -6.918 1.00 93.19 199 VAL A O 1
ATOM 1478 N N . GLY A 1 200 ? -2.592 1.226 -8.412 1.00 92.25 200 GLY A N 1
ATOM 1479 C CA . GLY A 1 200 ? -3.807 2.021 -8.199 1.00 92.25 200 GLY A CA 1
ATOM 1480 C C . GLY A 1 200 ? -3.760 2.951 -6.981 1.00 92.25 200 GLY A C 1
ATOM 1481 O O . GLY A 1 200 ? -4.807 3.376 -6.483 1.00 92.25 200 GLY A O 1
ATOM 1482 N N . PHE A 1 201 ? -2.568 3.292 -6.488 1.00 94.06 201 PHE A N 1
ATOM 1483 C CA . PHE A 1 201 ? -2.371 4.220 -5.375 1.00 94.06 201 PHE A CA 1
ATOM 1484 C C . PHE A 1 201 ? -1.785 5.560 -5.829 1.00 94.06 201 PHE A C 1
ATOM 1486 O O . PHE A 1 201 ? -1.096 5.689 -6.839 1.00 94.06 201 PHE A O 1
ATOM 1493 N N . GLN A 1 202 ? -2.083 6.602 -5.053 1.00 94.19 202 GLN A N 1
ATOM 1494 C CA . GLN A 1 202 ? -1.447 7.904 -5.217 1.00 94.19 202 GLN A CA 1
ATOM 1495 C C . GLN A 1 202 ? -0.028 7.854 -4.631 1.00 94.19 202 GLN A C 1
ATOM 1497 O O . GLN A 1 202 ? 0.115 7.391 -3.496 1.00 94.19 202 GLN A O 1
ATOM 1502 N N . PRO A 1 203 ? 1.001 8.391 -5.316 1.00 95.12 203 PRO A N 1
ATOM 1503 C CA . PRO A 1 203 ? 2.367 8.428 -4.785 1.00 95.12 203 PRO A CA 1
ATOM 1504 C C . PRO A 1 203 ? 2.455 9.073 -3.394 1.00 95.12 203 PRO A C 1
ATOM 1506 O O . PRO A 1 203 ? 3.137 8.566 -2.509 1.00 95.12 203 PRO A O 1
ATOM 1509 N N . ALA A 1 204 ? 1.677 10.134 -3.150 1.00 95.31 204 ALA A N 1
ATOM 1510 C CA . ALA A 1 204 ? 1.603 10.780 -1.840 1.00 95.31 204 ALA A CA 1
ATOM 1511 C C . ALA A 1 204 ? 1.151 9.822 -0.717 1.00 95.31 204 ALA A C 1
ATOM 1513 O O . ALA A 1 204 ? 1.665 9.895 0.396 1.00 95.31 204 ALA A O 1
ATOM 1514 N N . SER A 1 205 ? 0.228 8.893 -1.001 1.00 95.00 205 SER A N 1
ATOM 1515 C CA . SER A 1 205 ? -0.217 7.886 -0.028 1.00 95.00 205 SER A CA 1
ATOM 1516 C C . SER A 1 205 ? 0.874 6.861 0.288 1.00 95.00 205 SER A C 1
ATOM 1518 O O . SER A 1 205 ? 0.966 6.418 1.431 1.00 95.00 205 SER A O 1
ATOM 1520 N N . VAL A 1 206 ? 1.713 6.514 -0.693 1.00 96.88 206 VAL A N 1
ATOM 1521 C CA . VAL A 1 206 ? 2.871 5.631 -0.486 1.00 96.88 206 VAL A CA 1
ATOM 1522 C C . VAL A 1 206 ? 3.920 6.325 0.379 1.00 96.88 206 VAL A C 1
ATOM 1524 O O . VAL A 1 206 ? 4.369 5.743 1.359 1.00 96.88 206 VAL A O 1
ATOM 1527 N N . HIS A 1 207 ? 4.238 7.595 0.112 1.00 96.38 207 HIS A N 1
ATOM 1528 C CA . HIS A 1 207 ? 5.162 8.362 0.957 1.00 96.38 207 HIS A CA 1
ATOM 1529 C C . HIS A 1 207 ? 4.649 8.553 2.391 1.00 96.38 207 HIS A C 1
ATOM 1531 O O . HIS A 1 207 ? 5.423 8.469 3.341 1.00 96.38 207 HIS A O 1
ATOM 1537 N N . GLU A 1 208 ? 3.346 8.766 2.581 1.00 96.12 208 GLU A N 1
ATOM 1538 C CA . GLU A 1 208 ? 2.749 8.775 3.921 1.00 96.12 208 GLU A CA 1
ATOM 1539 C C . GLU A 1 208 ? 2.933 7.430 4.636 1.00 96.12 208 GLU A C 1
ATOM 1541 O O . GLU A 1 208 ? 3.260 7.396 5.823 1.00 96.12 208 GLU A O 1
ATOM 1546 N N . ARG A 1 209 ? 2.770 6.317 3.912 1.00 96.06 209 ARG A N 1
ATOM 1547 C CA . ARG A 1 209 ? 3.002 4.977 4.455 1.00 96.06 209 ARG A CA 1
ATOM 1548 C C . ARG A 1 209 ? 4.473 4.767 4.819 1.00 96.06 209 ARG A C 1
ATOM 1550 O O . ARG A 1 209 ? 4.725 4.347 5.940 1.00 96.06 209 ARG A O 1
ATOM 1557 N N . LEU A 1 210 ? 5.414 5.142 3.946 1.00 96.75 210 LEU A N 1
ATOM 1558 C CA . LEU A 1 210 ? 6.861 5.084 4.212 1.00 96.75 210 LEU A CA 1
ATOM 1559 C C . LEU A 1 210 ? 7.246 5.828 5.499 1.00 96.75 210 LEU A C 1
ATOM 1561 O O . LEU A 1 210 ? 8.067 5.343 6.268 1.00 96.75 210 LEU A O 1
ATOM 1565 N N . ARG A 1 211 ? 6.621 6.983 5.769 1.00 97.00 211 ARG A N 1
ATOM 1566 C CA . ARG A 1 211 ? 6.861 7.753 7.003 1.00 97.00 211 ARG A CA 1
ATOM 1567 C C . ARG A 1 211 ? 6.298 7.088 8.256 1.00 97.00 211 ARG A C 1
ATOM 1569 O O . ARG A 1 211 ? 6.891 7.204 9.319 1.00 97.00 211 ARG A O 1
ATOM 1576 N N . ARG A 1 212 ? 5.135 6.440 8.153 1.00 93.56 212 ARG A N 1
ATOM 1577 C CA . ARG A 1 212 ? 4.434 5.855 9.309 1.00 93.56 212 ARG A CA 1
ATOM 1578 C C . ARG A 1 212 ? 4.855 4.404 9.602 1.00 93.56 212 ARG A C 1
ATOM 1580 O O . ARG A 1 212 ? 4.621 3.941 10.711 1.00 93.56 212 ARG A O 1
ATOM 1587 N N . TRP A 1 213 ? 5.440 3.690 8.636 1.00 95.19 213 TRP A N 1
ATOM 1588 C CA . TRP A 1 213 ? 5.702 2.246 8.707 1.00 95.19 213 TRP A CA 1
ATOM 1589 C C . TRP A 1 213 ? 7.174 1.944 8.367 1.00 95.19 213 TRP A C 1
ATOM 1591 O O . TRP A 1 213 ? 7.488 1.712 7.197 1.00 95.19 213 TRP A O 1
ATOM 1601 N N . PRO A 1 214 ? 8.082 1.913 9.364 1.00 91.69 214 PRO A N 1
ATOM 1602 C CA . PRO A 1 214 ? 9.515 1.702 9.134 1.00 91.69 214 PRO A CA 1
ATOM 1603 C C . PRO A 1 214 ? 9.856 0.383 8.428 1.00 91.69 214 PRO A C 1
ATOM 1605 O O . PRO A 1 214 ? 10.698 0.378 7.539 1.00 91.69 214 PRO A O 1
ATOM 1608 N N . ALA A 1 215 ? 9.163 -0.714 8.752 1.00 92.31 215 ALA A N 1
ATOM 1609 C CA . ALA A 1 215 ? 9.377 -2.008 8.094 1.00 92.31 215 ALA A CA 1
ATOM 1610 C C . ALA A 1 215 ? 9.067 -1.958 6.586 1.00 92.31 215 ALA A C 1
ATOM 1612 O O . ALA A 1 215 ? 9.832 -2.462 5.771 1.00 92.31 215 ALA A O 1
ATOM 1613 N N . PHE A 1 216 ? 7.983 -1.274 6.204 1.00 96.19 216 PHE A N 1
ATOM 1614 C CA . PHE A 1 216 ? 7.645 -1.060 4.796 1.00 96.19 216 PHE A CA 1
ATOM 1615 C C . PHE A 1 216 ? 8.689 -0.183 4.097 1.00 96.19 216 PHE A C 1
ATOM 1617 O O . PHE A 1 216 ? 9.046 -0.448 2.954 1.00 96.19 216 PHE A O 1
ATOM 1624 N N . LYS A 1 217 ? 9.216 0.841 4.784 1.00 97.44 217 LYS A N 1
ATOM 1625 C CA . LYS A 1 217 ? 10.325 1.646 4.259 1.00 97.44 217 LYS A CA 1
ATOM 1626 C C . LYS A 1 217 ? 11.563 0.790 3.993 1.00 97.44 217 LYS A C 1
ATOM 1628 O O . LYS A 1 217 ? 12.082 0.860 2.890 1.00 97.44 217 LYS A O 1
ATOM 1633 N N . ALA A 1 218 ? 11.975 -0.040 4.950 1.00 96.00 218 ALA A N 1
ATOM 1634 C CA . ALA A 1 218 ? 13.117 -0.937 4.779 1.00 96.00 218 ALA A CA 1
ATOM 1635 C C . ALA A 1 218 ? 12.928 -1.891 3.586 1.00 96.00 218 ALA A C 1
ATOM 1637 O O . ALA A 1 218 ? 13.840 -2.057 2.786 1.00 96.00 218 ALA A O 1
ATOM 1638 N N . ALA A 1 219 ? 11.724 -2.445 3.407 1.00 97.25 219 ALA A N 1
ATOM 1639 C CA . ALA A 1 219 ? 11.415 -3.295 2.257 1.00 97.25 219 ALA A CA 1
ATOM 1640 C C . ALA A 1 219 ? 11.496 -2.545 0.912 1.00 97.25 219 ALA A C 1
ATOM 1642 O O . ALA A 1 219 ? 11.929 -3.115 -0.087 1.00 97.25 219 ALA A O 1
ATOM 1643 N N . VAL A 1 220 ? 11.084 -1.273 0.874 1.00 97.69 220 VAL A N 1
ATOM 1644 C CA . VAL A 1 220 ? 11.207 -0.429 -0.326 1.00 97.69 220 VAL A CA 1
ATOM 1645 C C . VAL A 1 220 ? 12.658 -0.057 -0.604 1.00 97.69 220 VAL A C 1
ATOM 1647 O O . VAL A 1 220 ? 13.060 -0.094 -1.761 1.00 97.69 220 VAL A O 1
ATOM 1650 N N . ASP A 1 221 ? 13.429 0.284 0.426 1.00 96.69 221 ASP A N 1
ATOM 1651 C CA . ASP A 1 221 ? 14.849 0.608 0.281 1.00 96.69 221 ASP A CA 1
ATOM 1652 C C . ASP A 1 221 ? 15.626 -0.605 -0.259 1.00 96.69 221 ASP A C 1
ATOM 1654 O O . ASP A 1 221 ? 16.339 -0.463 -1.245 1.00 96.69 221 ASP A O 1
ATOM 1658 N N . ALA A 1 222 ? 15.387 -1.806 0.283 1.00 95.56 222 ALA A N 1
ATOM 1659 C CA . ALA A 1 222 ? 15.994 -3.044 -0.213 1.00 95.56 222 ALA A CA 1
ATOM 1660 C C . ALA A 1 222 ? 15.642 -3.329 -1.686 1.00 95.56 222 ALA A C 1
ATOM 1662 O O . ALA A 1 222 ? 16.502 -3.693 -2.478 1.00 95.56 222 ALA A O 1
ATOM 1663 N N . ALA A 1 223 ? 14.385 -3.106 -2.089 1.00 96.31 223 ALA A N 1
ATOM 1664 C CA . ALA A 1 223 ? 13.971 -3.258 -3.486 1.00 96.31 223 ALA A CA 1
ATOM 1665 C C . ALA A 1 223 ? 14.623 -2.227 -4.432 1.00 96.31 223 ALA A C 1
ATOM 1667 O O . ALA A 1 223 ? 14.761 -2.490 -5.626 1.00 96.31 223 ALA A O 1
ATOM 1668 N N . LEU A 1 224 ? 14.971 -1.038 -3.927 1.00 94.44 224 LEU A N 1
ATOM 1669 C CA . LEU A 1 224 ? 15.671 -0.003 -4.694 1.00 94.44 224 LEU A CA 1
ATOM 1670 C C . LEU A 1 224 ? 17.176 -0.258 -4.795 1.00 94.44 224 LEU A C 1
ATOM 1672 O O . LEU A 1 224 ? 17.787 0.149 -5.779 1.00 94.44 224 LEU A O 1
ATOM 1676 N N . GLU A 1 225 ? 17.760 -0.890 -3.784 1.00 92.75 225 GLU A N 1
ATOM 1677 C CA . GLU A 1 225 ? 19.144 -1.358 -3.810 1.00 92.75 225 GLU A CA 1
ATOM 1678 C C . GLU A 1 225 ? 19.299 -2.464 -4.860 1.00 92.75 225 GLU A C 1
ATOM 1680 O O . GLU A 1 225 ? 20.070 -2.296 -5.798 1.00 92.75 225 GLU A O 1
ATOM 1685 N N . GLU A 1 226 ? 18.431 -3.481 -4.822 1.00 92.06 226 GLU A N 1
ATOM 1686 C CA . GLU A 1 226 ? 18.407 -4.597 -5.782 1.00 92.06 226 GLU A CA 1
ATOM 1687 C C . GLU A 1 226 ? 18.352 -4.125 -7.250 1.00 92.06 226 GLU A C 1
ATOM 1689 O O . GLU A 1 226 ? 19.151 -4.548 -8.081 1.00 92.06 226 GLU A O 1
ATOM 1694 N N . VAL A 1 227 ? 17.465 -3.178 -7.583 1.00 92.56 227 VAL A N 1
ATOM 1695 C CA . VAL A 1 227 ? 17.388 -2.628 -8.953 1.00 92.56 227 VAL A CA 1
ATOM 1696 C C . VAL A 1 227 ? 18.552 -1.690 -9.298 1.00 92.56 227 VAL A C 1
ATOM 1698 O O . VAL A 1 227 ? 18.870 -1.520 -10.476 1.00 92.56 227 VAL A O 1
ATOM 1701 N N . SER A 1 228 ? 19.186 -1.050 -8.305 1.00 88.25 228 SER A N 1
ATOM 1702 C CA . SER A 1 228 ? 20.409 -0.269 -8.540 1.00 88.25 228 SER A CA 1
ATOM 1703 C C . SER A 1 228 ? 21.535 -1.210 -8.951 1.00 88.25 228 SER A C 1
ATOM 1705 O O . SER A 1 228 ? 22.170 -0.946 -9.969 1.00 88.25 228 SER A O 1
ATOM 1707 N N . ASP A 1 229 ? 21.703 -2.325 -8.237 1.00 87.38 229 ASP A N 1
ATOM 1708 C CA . ASP A 1 229 ? 22.701 -3.351 -8.543 1.00 87.38 229 ASP A CA 1
ATOM 1709 C C . ASP A 1 229 ? 22.478 -3.929 -9.949 1.00 87.38 229 ASP A C 1
ATOM 1711 O O . ASP A 1 229 ? 23.398 -3.976 -10.767 1.00 87.38 229 ASP A O 1
ATOM 1715 N N . GLU A 1 230 ? 21.239 -4.307 -10.289 1.00 86.06 230 GLU A N 1
ATOM 1716 C CA . GLU A 1 230 ? 20.898 -4.806 -11.630 1.00 86.06 230 GLU A CA 1
ATOM 1717 C C . GLU A 1 230 ? 21.217 -3.789 -12.736 1.00 86.06 230 GLU A C 1
ATOM 1719 O O . GLU A 1 230 ? 21.794 -4.141 -13.772 1.00 86.06 230 GLU A O 1
ATOM 1724 N N . LEU A 1 231 ? 20.864 -2.516 -12.526 1.00 84.81 231 LEU A N 1
ATOM 1725 C CA . LEU A 1 231 ? 21.135 -1.448 -13.487 1.00 84.81 231 LEU A CA 1
ATOM 1726 C C . LEU A 1 231 ? 22.638 -1.214 -13.652 1.00 84.81 231 LEU A C 1
ATOM 1728 O O . LEU A 1 231 ? 23.115 -0.987 -14.764 1.00 84.81 231 LEU A O 1
ATOM 1732 N N . GLU A 1 232 ? 23.384 -1.271 -12.557 1.00 84.25 232 GLU A N 1
ATOM 1733 C CA . GLU A 1 232 ? 24.834 -1.165 -12.545 1.00 84.25 232 GLU A CA 1
ATOM 1734 C C . GLU A 1 232 ? 25.475 -2.294 -13.354 1.00 84.25 232 GLU A C 1
ATOM 1736 O O . GLU A 1 232 ? 26.248 -2.020 -14.276 1.00 84.25 232 GLU A O 1
ATOM 1741 N N . TYR A 1 233 ? 25.077 -3.546 -13.120 1.00 81.62 233 TYR A N 1
ATOM 1742 C CA . TYR A 1 233 ? 25.534 -4.679 -13.925 1.00 81.62 233 TYR A CA 1
ATOM 1743 C C . TYR A 1 233 ? 25.196 -4.520 -15.411 1.00 81.62 233 TYR A C 1
ATOM 1745 O O . TYR A 1 233 ? 26.051 -4.776 -16.265 1.00 81.62 233 TYR A O 1
ATOM 1753 N N . ALA A 1 234 ? 23.985 -4.063 -15.741 1.00 80.00 234 ALA A N 1
ATOM 1754 C CA . ALA A 1 234 ? 23.569 -3.841 -17.124 1.00 80.00 234 ALA A CA 1
ATOM 1755 C C . ALA A 1 234 ? 24.403 -2.749 -17.818 1.00 80.00 234 ALA A C 1
ATOM 1757 O O . ALA A 1 234 ? 24.818 -2.918 -18.968 1.00 80.00 234 ALA A O 1
ATOM 1758 N N . LEU A 1 235 ? 24.697 -1.647 -17.119 1.00 82.06 235 LEU A N 1
ATOM 1759 C CA . LEU A 1 235 ? 25.539 -0.563 -17.635 1.00 82.06 235 LEU A CA 1
ATOM 1760 C C . LEU A 1 235 ? 26.969 -1.031 -17.901 1.00 82.06 235 LEU A C 1
ATOM 1762 O O . LEU A 1 235 ? 27.547 -0.684 -18.932 1.00 82.06 235 LEU A O 1
ATOM 1766 N N . VAL A 1 236 ? 27.527 -1.837 -16.999 1.00 85.25 236 VAL A N 1
ATOM 1767 C CA . VAL A 1 236 ? 28.864 -2.414 -17.158 1.00 85.25 236 VAL A CA 1
ATOM 1768 C C . VAL A 1 236 ? 28.898 -3.367 -18.344 1.00 85.25 236 VAL A C 1
ATOM 1770 O O . VAL A 1 236 ? 29.759 -3.220 -19.208 1.00 85.25 236 VAL A O 1
ATOM 1773 N N . ALA A 1 237 ? 27.938 -4.289 -18.441 1.00 78.62 237 ALA A N 1
ATOM 1774 C CA . ALA A 1 237 ? 27.846 -5.222 -19.560 1.00 78.62 237 ALA A CA 1
ATOM 1775 C C . ALA A 1 237 ? 27.747 -4.489 -20.909 1.00 78.62 237 ALA A C 1
ATOM 1777 O O . ALA A 1 237 ? 28.446 -4.840 -21.862 1.00 78.62 237 ALA A O 1
ATOM 1778 N N . HIS A 1 238 ? 26.936 -3.429 -20.975 1.00 78.69 238 HIS A N 1
ATOM 1779 C CA . HIS A 1 238 ? 26.812 -2.587 -22.163 1.00 78.69 238 HIS A CA 1
ATOM 1780 C C . HIS A 1 238 ? 28.120 -1.851 -22.497 1.00 78.69 238 HIS A C 1
ATOM 1782 O O . HIS A 1 238 ? 28.535 -1.819 -23.655 1.00 78.69 238 HIS A O 1
ATOM 1788 N N . ALA A 1 239 ? 28.811 -1.292 -21.499 1.00 81.94 239 ALA A N 1
ATOM 1789 C CA . ALA A 1 239 ? 30.104 -0.640 -21.700 1.00 81.94 239 ALA A CA 1
ATOM 1790 C C . ALA A 1 239 ? 31.174 -1.621 -22.211 1.00 81.94 239 ALA A C 1
ATOM 1792 O O . ALA A 1 239 ? 31.911 -1.297 -23.142 1.00 81.94 239 ALA A O 1
ATOM 1793 N N . THR A 1 240 ? 31.228 -2.839 -21.661 1.00 83.12 240 THR A N 1
ATOM 1794 C CA . THR A 1 240 ? 32.124 -3.904 -22.133 1.00 83.12 240 THR A CA 1
ATOM 1795 C C . THR A 1 240 ? 31.809 -4.308 -23.574 1.00 83.12 240 THR A C 1
ATOM 1797 O O . THR A 1 240 ? 32.730 -4.514 -24.365 1.00 83.12 240 THR A O 1
ATOM 1800 N N . ALA A 1 241 ? 30.527 -4.392 -23.944 1.00 79.06 241 ALA A N 1
ATOM 1801 C CA . ALA A 1 241 ? 30.117 -4.686 -25.316 1.00 79.06 241 ALA A CA 1
ATOM 1802 C C . ALA A 1 241 ? 30.581 -3.595 -26.298 1.00 79.06 241 ALA A C 1
ATOM 1804 O O . ALA A 1 241 ? 31.164 -3.916 -27.332 1.00 79.06 241 ALA A O 1
ATOM 1805 N N . LEU A 1 242 ? 30.409 -2.316 -25.944 1.00 81.25 242 LEU A N 1
ATOM 1806 C CA . LEU A 1 242 ? 30.899 -1.192 -26.749 1.00 81.25 242 LEU A CA 1
ATOM 1807 C C . LEU A 1 242 ? 32.425 -1.198 -26.897 1.00 81.25 242 LEU A C 1
ATOM 1809 O O . LEU A 1 242 ? 32.930 -0.957 -27.990 1.00 81.25 242 LEU A O 1
ATOM 1813 N N . ALA A 1 243 ? 33.162 -1.503 -25.825 1.00 83.81 243 ALA A N 1
ATOM 1814 C CA . ALA A 1 243 ? 34.622 -1.563 -25.862 1.00 83.81 243 ALA A CA 1
ATOM 1815 C C . ALA A 1 243 ? 35.141 -2.673 -26.793 1.00 83.81 243 ALA A C 1
ATOM 1817 O O . ALA A 1 243 ? 36.129 -2.468 -27.494 1.00 83.81 243 ALA A O 1
ATOM 1818 N N . ARG A 1 244 ? 34.461 -3.828 -26.842 1.00 81.56 244 ARG A N 1
ATOM 1819 C CA . ARG A 1 244 ? 34.801 -4.902 -27.790 1.00 81.56 244 ARG A CA 1
ATOM 1820 C C . ARG A 1 244 ? 34.427 -4.555 -29.225 1.00 81.56 244 ARG A C 1
ATOM 1822 O O . ARG A 1 244 ? 35.222 -4.810 -30.119 1.00 81.56 244 ARG A O 1
ATOM 1829 N N . GLY A 1 245 ? 33.255 -3.955 -29.437 1.00 79.56 245 GLY A N 1
ATOM 1830 C CA . GLY A 1 245 ? 32.822 -3.520 -30.767 1.00 79.56 245 GLY A CA 1
ATOM 1831 C C . GLY A 1 245 ? 33.762 -2.476 -31.375 1.00 79.56 245 GLY A C 1
ATOM 1832 O O . GLY A 1 245 ? 34.106 -2.573 -32.544 1.00 79.56 245 GLY A O 1
ATOM 1833 N N . ALA A 1 246 ? 34.254 -1.532 -30.567 1.00 72.12 246 ALA A N 1
ATOM 1834 C CA . ALA A 1 246 ? 35.209 -0.517 -31.015 1.00 72.12 246 ALA A CA 1
ATOM 1835 C C . ALA A 1 246 ? 36.610 -1.076 -31.333 1.00 72.12 246 ALA A C 1
ATOM 1837 O O . ALA A 1 246 ? 37.340 -0.472 -32.112 1.00 72.12 246 ALA A O 1
ATOM 1838 N N . ALA A 1 247 ? 36.994 -2.211 -30.740 1.00 67.56 247 ALA A N 1
ATOM 1839 C CA . ALA A 1 247 ? 38.272 -2.869 -31.015 1.00 67.56 247 ALA A CA 1
ATOM 1840 C C . ALA A 1 247 ? 38.227 -3.790 -32.251 1.00 67.56 247 ALA A C 1
ATOM 1842 O O . ALA A 1 247 ? 39.278 -4.151 -32.768 1.00 67.56 247 ALA A O 1
ATOM 1843 N N . GLY A 1 248 ? 37.029 -4.172 -32.710 1.00 59.19 248 GLY A N 1
ATOM 1844 C CA . GLY A 1 248 ? 36.827 -5.135 -33.798 1.00 59.19 248 GLY A CA 1
ATOM 1845 C C . GLY A 1 248 ? 36.733 -4.545 -35.208 1.00 59.19 248 GLY A C 1
ATOM 1846 O O . GLY A 1 248 ? 36.655 -5.314 -36.156 1.00 59.19 248 GLY A O 1
ATOM 1847 N N . ASP A 1 249 ? 36.748 -3.217 -35.369 1.00 53.44 249 ASP A N 1
ATOM 1848 C CA . ASP A 1 249 ? 36.656 -2.553 -36.687 1.00 53.44 249 ASP A CA 1
ATOM 1849 C C . ASP A 1 249 ? 38.037 -2.184 -37.273 1.00 53.44 249 ASP A C 1
ATOM 1851 O O . ASP A 1 249 ? 38.160 -1.473 -38.266 1.00 53.44 249 ASP A O 1
ATOM 1855 N N . ALA A 1 250 ? 39.112 -2.672 -36.646 1.00 53.78 250 ALA A N 1
ATOM 1856 C CA . ALA A 1 250 ? 40.486 -2.493 -37.099 1.00 53.78 250 ALA A CA 1
ATOM 1857 C C . ALA A 1 250 ? 41.102 -3.840 -37.507 1.00 53.78 250 ALA A C 1
ATOM 1859 O O . ALA A 1 250 ? 42.066 -4.298 -36.905 1.00 53.78 250 ALA A O 1
ATOM 1860 N N . GLY A 1 251 ? 40.538 -4.446 -38.555 1.00 58.66 251 GLY A N 1
ATOM 1861 C CA . GLY A 1 251 ? 41.222 -5.447 -39.376 1.00 58.66 251 GLY A CA 1
ATOM 1862 C C . GLY A 1 251 ? 40.993 -6.903 -38.983 1.00 58.66 251 GLY A C 1
ATOM 1863 O O . GLY A 1 251 ? 41.685 -7.423 -38.122 1.00 58.66 251 GLY A O 1
ATOM 1864 N N . ASP A 1 252 ? 40.072 -7.563 -39.688 1.00 51.53 252 ASP A N 1
ATOM 1865 C CA . ASP A 1 252 ? 40.321 -8.896 -40.256 1.00 51.53 252 ASP A CA 1
ATOM 1866 C C . ASP A 1 252 ? 39.223 -9.246 -41.281 1.00 51.53 252 ASP A C 1
ATOM 1868 O O . ASP A 1 252 ? 38.295 -10.018 -41.036 1.00 51.53 252 ASP A O 1
ATOM 1872 N N . GLU A 1 253 ? 39.346 -8.677 -42.486 1.00 53.97 253 GLU A N 1
ATOM 1873 C CA . GLU A 1 253 ? 38.813 -9.291 -43.710 1.00 53.97 253 GLU A CA 1
ATOM 1874 C C . GLU A 1 253 ? 39.659 -10.534 -44.061 1.00 53.97 253 GLU A C 1
ATOM 1876 O O . GLU A 1 253 ? 40.410 -10.510 -45.029 1.00 53.97 253 GLU A O 1
ATOM 1881 N N . ALA A 1 254 ? 39.604 -11.621 -43.284 1.00 53.72 254 ALA A N 1
ATOM 1882 C CA . ALA A 1 254 ? 40.149 -12.915 -43.727 1.00 53.72 254 ALA A CA 1
ATOM 1883 C C . ALA A 1 254 ? 39.780 -14.083 -42.797 1.00 53.72 254 ALA A C 1
ATOM 1885 O O . ALA A 1 254 ? 40.629 -14.577 -42.066 1.00 53.72 254 ALA A O 1
ATOM 1886 N N . ALA A 1 255 ? 38.542 -14.582 -42.862 1.00 51.53 255 ALA A N 1
ATOM 1887 C CA . ALA A 1 255 ? 38.261 -16.027 -42.826 1.00 51.53 255 ALA A CA 1
ATOM 1888 C C . ALA A 1 255 ? 36.749 -16.276 -42.885 1.00 51.53 255 ALA A C 1
ATOM 1890 O O . ALA A 1 255 ? 36.057 -16.342 -41.871 1.00 51.53 255 ALA A O 1
ATOM 1891 N N . ALA A 1 256 ? 36.244 -16.464 -44.103 1.00 53.47 256 ALA A N 1
ATOM 1892 C CA . ALA A 1 256 ? 34.977 -17.135 -44.336 1.00 53.47 256 ALA A CA 1
ATOM 1893 C C . ALA A 1 256 ? 35.103 -18.598 -43.871 1.00 53.47 256 ALA A C 1
ATOM 1895 O O . ALA A 1 256 ? 35.671 -19.437 -44.567 1.00 53.47 256 ALA A O 1
ATOM 1896 N N . GLY A 1 257 ? 34.616 -18.879 -42.664 1.00 48.44 257 GLY A N 1
ATOM 1897 C CA . GLY A 1 257 ? 34.476 -20.219 -42.108 1.00 48.44 257 GLY A CA 1
ATOM 1898 C C . GLY A 1 257 ? 33.016 -20.467 -41.765 1.00 48.44 257 GLY A C 1
ATOM 1899 O O . GLY A 1 257 ? 32.533 -20.023 -40.730 1.00 48.44 257 GLY A O 1
ATOM 1900 N N . ASP A 1 258 ? 32.335 -21.144 -42.681 1.00 49.84 258 ASP A N 1
ATOM 1901 C CA . ASP A 1 258 ? 30.949 -21.595 -42.629 1.00 49.84 258 ASP A CA 1
ATOM 1902 C C . ASP A 1 258 ? 30.727 -22.525 -41.419 1.00 49.84 258 ASP A C 1
ATOM 1904 O O . ASP A 1 258 ? 31.005 -23.723 -41.467 1.00 49.84 258 ASP A O 1
ATOM 1908 N N . ALA A 1 259 ? 30.298 -21.963 -40.288 1.00 48.78 259 ALA A N 1
ATOM 1909 C CA . ALA A 1 259 ? 29.904 -22.725 -39.109 1.00 48.78 259 ALA A CA 1
ATOM 1910 C C . ALA A 1 259 ? 28.514 -22.268 -38.668 1.00 48.78 259 ALA A C 1
ATOM 1912 O O . ALA A 1 259 ? 28.337 -21.228 -38.033 1.00 48.78 259 ALA A O 1
ATOM 1913 N N . ALA A 1 260 ? 27.531 -23.078 -39.052 1.00 52.50 260 ALA A N 1
ATOM 1914 C CA . ALA A 1 260 ? 26.139 -22.988 -38.657 1.00 52.50 260 ALA A CA 1
ATOM 1915 C C . ALA A 1 260 ? 25.999 -22.757 -37.143 1.00 52.50 260 ALA A C 1
ATOM 1917 O O . ALA A 1 260 ? 26.319 -23.623 -36.327 1.00 52.50 260 ALA A O 1
ATOM 1918 N N . ILE A 1 261 ? 25.504 -21.575 -36.776 1.00 48.47 261 ILE A N 1
ATOM 1919 C CA . ILE A 1 261 ? 25.124 -21.251 -35.403 1.00 48.47 261 ILE A CA 1
ATOM 1920 C C . ILE A 1 261 ? 23.710 -21.784 -35.195 1.00 48.47 261 ILE A C 1
ATOM 1922 O O . ILE A 1 261 ? 22.720 -21.103 -35.465 1.00 48.47 261 ILE A O 1
ATOM 1926 N N . ASP A 1 262 ? 23.644 -23.036 -34.750 1.00 46.84 262 ASP A N 1
ATOM 1927 C CA . ASP A 1 262 ? 22.442 -23.599 -34.153 1.00 46.84 262 ASP A CA 1
ATOM 1928 C C . ASP A 1 262 ? 22.214 -22.993 -32.751 1.00 46.84 262 ASP A C 1
ATOM 1930 O O . ASP A 1 262 ? 23.148 -22.614 -32.038 1.00 46.84 262 ASP A O 1
ATOM 1934 N N . GLY A 1 263 ? 20.946 -22.790 -32.412 1.00 50.62 263 GLY A N 1
ATOM 1935 C CA . GLY A 1 263 ? 20.478 -21.748 -31.501 1.00 50.62 263 GLY A CA 1
ATOM 1936 C C . GLY A 1 263 ? 20.739 -21.928 -29.998 1.00 50.62 263 GLY A C 1
ATOM 1937 O O . GLY A 1 263 ? 20.768 -23.025 -29.452 1.00 50.62 263 GLY A O 1
ATOM 1938 N N . GLY A 1 264 ? 20.742 -20.789 -29.289 1.00 47.31 264 GLY A N 1
ATOM 1939 C CA . GLY A 1 264 ? 19.965 -20.686 -28.044 1.00 47.31 264 GLY A CA 1
ATOM 1940 C C . GLY A 1 264 ? 20.697 -20.619 -26.703 1.00 47.31 264 GLY A C 1
ATOM 1941 O O . GLY A 1 264 ? 20.049 -20.819 -25.680 1.00 47.31 264 GLY A O 1
ATOM 1942 N N . ALA A 1 265 ? 21.987 -20.286 -26.647 1.00 46.38 265 ALA A N 1
ATOM 1943 C CA . ALA A 1 265 ? 22.647 -19.951 -25.382 1.00 46.38 265 ALA A CA 1
ATOM 1944 C C . ALA A 1 265 ? 22.889 -18.440 -25.309 1.00 46.38 265 ALA A C 1
ATOM 1946 O O . ALA A 1 265 ? 23.699 -17.900 -26.059 1.00 46.38 265 ALA A O 1
ATOM 1947 N N . ALA A 1 266 ? 22.178 -17.748 -24.413 1.00 51.88 266 ALA A N 1
ATOM 1948 C CA . ALA A 1 266 ? 22.479 -16.368 -24.047 1.00 51.88 266 ALA A CA 1
ATOM 1949 C C . ALA A 1 266 ? 23.942 -16.306 -23.588 1.00 51.88 266 ALA A C 1
ATOM 1951 O O . ALA A 1 266 ? 24.265 -16.721 -22.475 1.00 51.88 266 ALA A O 1
ATOM 1952 N N . ALA A 1 267 ? 24.831 -15.873 -24.484 1.00 47.06 267 ALA A N 1
ATOM 1953 C CA . ALA A 1 267 ? 26.261 -15.839 -24.239 1.00 47.06 267 ALA A CA 1
ATOM 1954 C C . ALA A 1 267 ? 26.512 -15.005 -22.982 1.00 47.06 267 ALA A C 1
ATOM 1956 O O . ALA A 1 267 ? 26.250 -13.800 -22.956 1.00 47.06 267 ALA A O 1
ATOM 1957 N N . ALA A 1 268 ? 26.968 -15.675 -21.923 1.00 51.72 268 ALA A N 1
ATOM 1958 C CA . ALA A 1 268 ? 27.340 -15.050 -20.670 1.00 51.72 268 ALA A CA 1
ATOM 1959 C C . ALA A 1 268 ? 28.387 -13.979 -20.977 1.00 51.72 268 ALA A C 1
ATOM 1961 O O . ALA A 1 268 ? 29.528 -14.297 -21.310 1.00 51.72 268 ALA A O 1
ATOM 1962 N N . VAL A 1 269 ? 27.984 -12.707 -20.920 1.00 55.47 269 VAL A N 1
ATOM 1963 C CA . VAL A 1 269 ? 28.895 -11.581 -21.112 1.00 55.47 269 VAL A CA 1
ATOM 1964 C C . VAL A 1 269 ? 30.020 -11.742 -20.081 1.00 55.47 269 VAL A C 1
ATOM 1966 O O . VAL A 1 269 ? 29.729 -11.760 -18.882 1.00 55.47 269 VAL A O 1
ATOM 1969 N N . PRO A 1 270 ? 31.290 -11.901 -20.506 1.00 54.69 270 PRO A N 1
ATOM 1970 C CA . PRO A 1 270 ? 32.401 -12.062 -19.582 1.00 54.69 270 PRO A CA 1
ATOM 1971 C C . PRO A 1 270 ? 32.458 -10.868 -18.631 1.00 54.69 270 PRO A C 1
ATOM 1973 O O . PRO A 1 270 ? 32.571 -9.723 -19.076 1.00 54.69 270 PRO A O 1
ATOM 1976 N N . ARG A 1 271 ? 32.333 -11.156 -17.332 1.00 57.72 271 ARG A N 1
ATOM 1977 C CA . ARG A 1 271 ? 32.378 -10.179 -16.244 1.00 57.72 271 ARG A CA 1
ATOM 1978 C C . ARG A 1 271 ? 33.781 -9.582 -16.180 1.00 57.72 271 ARG A C 1
ATOM 1980 O O . ARG A 1 271 ? 34.713 -10.281 -15.798 1.00 57.72 271 ARG A O 1
ATOM 1987 N N . ASP A 1 272 ? 33.917 -8.303 -16.516 1.00 72.94 272 ASP A N 1
ATOM 1988 C CA . ASP A 1 272 ? 35.088 -7.509 -16.141 1.00 72.94 272 ASP A CA 1
ATOM 1989 C C . ASP A 1 272 ? 34.771 -6.726 -14.852 1.00 72.94 272 ASP A C 1
ATOM 1991 O O . ASP A 1 272 ? 34.174 -5.645 -14.909 1.00 72.94 272 ASP A O 1
ATOM 1995 N N . PRO A 1 273 ? 35.129 -7.261 -13.673 1.00 68.38 273 PRO A N 1
ATOM 1996 C CA . PRO A 1 273 ? 34.847 -6.609 -12.400 1.00 68.38 273 PRO A CA 1
ATOM 1997 C C . PRO A 1 273 ? 35.622 -5.295 -12.225 1.00 68.38 273 PRO A C 1
ATOM 1999 O O . PRO A 1 273 ? 35.167 -4.414 -11.500 1.00 68.38 273 PRO A O 1
ATOM 2002 N N . ILE A 1 274 ? 36.768 -5.113 -12.889 1.00 67.69 274 ILE A N 1
ATOM 2003 C CA . ILE A 1 274 ? 37.593 -3.909 -12.722 1.00 67.69 274 ILE A CA 1
ATOM 2004 C C . ILE A 1 274 ? 36.986 -2.744 -13.509 1.00 67.69 274 ILE A C 1
ATOM 2006 O O . ILE A 1 274 ? 36.869 -1.630 -12.984 1.00 67.69 274 ILE A O 1
ATOM 2010 N N . GLY A 1 275 ? 36.544 -3.002 -14.743 1.00 65.62 275 GLY A N 1
ATOM 2011 C CA . GLY A 1 275 ? 35.768 -2.046 -15.534 1.00 65.62 275 GLY A CA 1
ATOM 2012 C C . GLY A 1 275 ? 34.475 -1.631 -14.828 1.00 65.62 275 GLY A C 1
ATOM 2013 O O . GLY A 1 275 ? 34.153 -0.440 -14.784 1.00 65.62 275 GLY A O 1
ATOM 2014 N N . ALA A 1 276 ? 33.801 -2.591 -14.183 1.00 66.38 276 ALA A N 1
ATOM 2015 C CA . ALA A 1 276 ? 32.609 -2.342 -13.380 1.00 66.38 276 ALA A CA 1
ATOM 2016 C C . ALA A 1 276 ? 32.855 -1.311 -12.274 1.00 66.38 276 ALA A C 1
ATOM 2018 O O . ALA A 1 276 ? 32.207 -0.266 -12.224 1.00 66.38 276 ALA A O 1
ATOM 2019 N N . MET A 1 277 ? 33.870 -1.559 -11.444 1.00 75.25 277 MET A N 1
ATOM 2020 C CA . MET A 1 277 ? 34.196 -0.716 -10.292 1.00 75.25 277 MET A CA 1
ATOM 2021 C C . MET A 1 277 ? 34.564 0.724 -10.685 1.00 75.25 277 MET A C 1
ATOM 2023 O O . MET A 1 277 ? 34.239 1.678 -9.971 1.00 75.25 277 MET A O 1
ATOM 2027 N N . ARG A 1 278 ? 35.197 0.927 -11.848 1.00 69.38 278 ARG A N 1
ATOM 2028 C CA . ARG A 1 278 ? 35.505 2.274 -12.363 1.00 69.38 278 ARG A CA 1
ATOM 2029 C C . ARG A 1 278 ? 34.251 3.053 -12.760 1.00 69.38 278 ARG A C 1
ATOM 2031 O O . ARG A 1 278 ? 34.154 4.241 -12.464 1.00 69.38 278 ARG A O 1
ATOM 2038 N N . ILE A 1 279 ? 33.279 2.399 -13.389 1.00 71.00 279 ILE A N 1
ATOM 2039 C CA . ILE A 1 279 ? 32.005 3.035 -13.751 1.00 71.00 279 ILE A CA 1
ATOM 2040 C C . ILE A 1 279 ? 31.198 3.368 -12.486 1.00 71.00 279 ILE A C 1
ATOM 2042 O O . ILE A 1 279 ? 30.661 4.473 -12.380 1.00 71.00 279 ILE A O 1
ATOM 2046 N N . LEU A 1 280 ? 31.190 2.470 -11.497 1.00 72.88 280 LEU A N 1
ATOM 2047 C CA . LEU A 1 280 ? 30.522 2.676 -10.207 1.00 72.88 280 LEU A CA 1
ATOM 2048 C C . LEU A 1 280 ? 31.078 3.868 -9.431 1.00 72.88 280 LEU A C 1
ATOM 2050 O O . LEU A 1 280 ? 30.335 4.789 -9.097 1.00 72.88 280 LEU A O 1
ATOM 2054 N N . SER A 1 281 ? 32.399 3.929 -9.248 1.00 72.00 281 SER A N 1
ATOM 2055 C CA . SER A 1 281 ? 33.056 5.068 -8.585 1.00 72.00 281 SER A CA 1
ATOM 2056 C C . SER A 1 281 ? 32.763 6.418 -9.259 1.00 72.00 281 SER A C 1
ATOM 2058 O O . SER A 1 281 ? 32.623 7.440 -8.582 1.00 72.00 281 SER A O 1
AT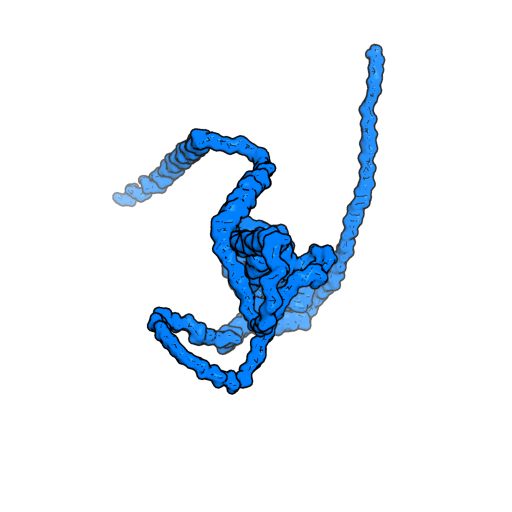OM 2060 N N . PHE A 1 282 ? 32.596 6.442 -10.586 1.00 72.81 282 PHE A N 1
ATOM 2061 C CA . PHE A 1 282 ? 32.189 7.645 -11.313 1.00 72.81 282 PHE A CA 1
ATOM 2062 C C . PHE A 1 282 ? 30.723 8.034 -11.040 1.00 72.81 282 PHE A C 1
ATOM 2064 O O . PHE A 1 282 ? 30.412 9.221 -10.879 1.00 72.81 282 PHE A O 1
ATOM 2071 N N . ILE A 1 283 ? 29.815 7.055 -10.960 1.00 72.00 283 ILE A N 1
ATOM 2072 C CA . ILE A 1 283 ? 28.401 7.277 -10.620 1.00 72.00 283 ILE A CA 1
ATOM 2073 C C . ILE A 1 283 ? 28.264 7.776 -9.175 1.00 72.00 283 ILE A C 1
ATOM 2075 O O . ILE A 1 283 ? 27.532 8.744 -8.944 1.00 72.00 283 ILE A O 1
ATOM 2079 N N . ASP A 1 284 ? 29.015 7.209 -8.231 1.00 72.50 284 ASP A N 1
ATOM 2080 C CA . ASP A 1 284 ? 29.024 7.629 -6.825 1.00 72.50 284 ASP A CA 1
ATOM 2081 C C . ASP A 1 284 ? 29.567 9.043 -6.642 1.00 72.50 284 ASP A C 1
ATOM 2083 O O . ASP A 1 284 ? 28.923 9.883 -6.002 1.00 72.50 284 ASP A O 1
ATOM 2087 N N . ALA A 1 285 ? 30.679 9.375 -7.306 1.00 71.31 285 ALA A N 1
ATOM 2088 C CA . ALA A 1 285 ? 31.204 10.738 -7.332 1.00 71.31 285 ALA A CA 1
ATOM 2089 C C . ALA A 1 285 ? 30.166 11.744 -7.871 1.00 71.31 285 ALA A C 1
ATOM 2091 O O . ALA A 1 285 ? 30.098 12.898 -7.431 1.00 71.31 285 ALA A O 1
ATOM 2092 N N . ARG A 1 286 ? 29.308 11.312 -8.804 1.00 72.00 286 ARG A N 1
ATOM 2093 C CA . ARG A 1 286 ? 28.225 12.131 -9.362 1.00 72.00 286 ARG A CA 1
ATOM 2094 C C . ARG A 1 286 ? 26.995 12.204 -8.447 1.00 72.00 286 ARG A C 1
ATOM 2096 O O . ARG A 1 286 ? 26.379 13.273 -8.374 1.00 72.00 286 ARG A O 1
ATOM 2103 N N . ARG A 1 287 ? 26.632 11.125 -7.742 1.00 68.50 287 ARG A N 1
ATOM 2104 C CA . ARG A 1 287 ? 25.552 11.111 -6.733 1.00 68.50 287 ARG A CA 1
ATOM 2105 C C . ARG A 1 287 ? 25.905 12.005 -5.545 1.00 68.50 287 ARG A C 1
ATOM 2107 O O . ARG A 1 287 ? 25.090 12.858 -5.194 1.00 68.50 287 ARG A O 1
ATOM 2114 N N . ALA A 1 288 ? 27.133 11.923 -5.034 1.00 68.38 288 ALA A N 1
ATOM 2115 C CA . ALA A 1 288 ? 27.632 12.794 -3.968 1.00 68.38 288 ALA A CA 1
ATOM 2116 C C . ALA A 1 288 ? 27.495 14.288 -4.322 1.00 68.38 288 ALA A C 1
ATOM 2118 O O . ALA A 1 288 ? 27.105 15.102 -3.488 1.00 68.38 288 ALA A O 1
ATOM 2119 N N . ARG A 1 289 ? 27.707 14.656 -5.595 1.00 64.56 289 ARG A N 1
ATOM 2120 C CA . ARG A 1 289 ? 27.522 16.038 -6.076 1.00 64.56 289 ARG A CA 1
ATOM 2121 C C . ARG A 1 289 ? 26.055 16.451 -6.265 1.00 64.56 289 ARG A C 1
ATOM 2123 O O . ARG A 1 289 ? 25.743 17.631 -6.130 1.00 64.56 289 ARG A O 1
ATOM 2130 N N . ARG A 1 290 ? 25.134 15.523 -6.561 1.00 56.19 290 ARG A N 1
ATOM 2131 C CA . ARG A 1 290 ? 23.687 15.813 -6.711 1.00 56.19 290 ARG A CA 1
ATOM 2132 C C . ARG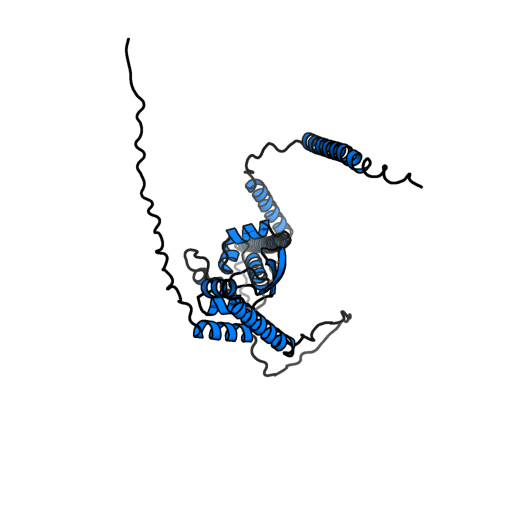 A 1 290 ? 22.933 15.928 -5.387 1.00 56.19 290 ARG A C 1
ATOM 2134 O O . ARG A 1 290 ? 21.884 16.564 -5.359 1.00 56.19 290 ARG A O 1
ATOM 2141 N N . ILE A 1 291 ? 23.490 15.411 -4.293 1.00 54.97 291 ILE A N 1
ATOM 2142 C CA . ILE A 1 291 ? 23.006 15.681 -2.926 1.00 54.97 291 ILE A CA 1
ATOM 2143 C C . ILE A 1 291 ? 23.311 17.150 -2.515 1.00 54.97 291 ILE A C 1
ATOM 2145 O O . ILE A 1 291 ? 22.910 17.631 -1.459 1.00 54.97 291 ILE A O 1
ATOM 2149 N N . GLY A 1 292 ? 23.923 17.943 -3.404 1.00 54.03 292 GLY A N 1
ATOM 2150 C CA . GLY A 1 292 ? 24.112 19.389 -3.287 1.00 54.03 292 GLY A CA 1
ATOM 2151 C C . GLY A 1 292 ? 22.855 20.229 -3.550 1.00 54.03 292 GLY A C 1
ATOM 2152 O O . GLY A 1 292 ? 22.770 20.944 -4.544 1.00 54.03 292 GLY A O 1
ATOM 2153 N N . ARG A 1 293 ? 21.900 20.182 -2.621 1.00 50.84 293 ARG A N 1
ATOM 2154 C CA . ARG A 1 293 ? 21.269 21.356 -1.981 1.00 50.84 293 ARG A CA 1
ATOM 2155 C C . ARG A 1 293 ? 20.374 20.822 -0.870 1.00 50.84 293 ARG A C 1
ATOM 2157 O O . ARG A 1 293 ? 19.144 20.885 -0.934 1.00 50.84 293 ARG A O 1
ATOM 2164 N N . ALA A 1 294 ? 21.023 20.297 0.169 1.00 53.00 294 ALA A N 1
ATOM 2165 C CA . ALA A 1 294 ? 20.435 20.296 1.496 1.00 53.00 294 ALA A CA 1
ATOM 2166 C C . ALA A 1 294 ? 19.780 21.669 1.695 1.00 53.00 294 ALA A C 1
ATOM 2168 O O . ALA A 1 294 ? 20.409 22.713 1.477 1.00 53.00 294 ALA A O 1
ATOM 2169 N N . ARG A 1 295 ? 18.480 21.685 2.009 1.00 50.62 295 ARG A N 1
ATOM 2170 C CA . ARG A 1 295 ? 17.849 22.907 2.511 1.00 50.62 295 ARG A CA 1
ATOM 2171 C C . ARG A 1 295 ? 18.774 23.407 3.614 1.00 50.62 295 ARG A C 1
ATOM 2173 O O . ARG A 1 295 ? 19.145 22.589 4.450 1.00 50.62 295 ARG A O 1
ATOM 2180 N N . LYS A 1 296 ? 19.173 24.685 3.579 1.00 48.12 296 LYS A N 1
ATOM 2181 C CA . LYS A 1 296 ? 19.886 25.334 4.687 1.00 48.12 296 LYS A CA 1
ATOM 2182 C C . LYS A 1 296 ? 19.000 25.201 5.925 1.00 48.12 296 LYS A C 1
ATOM 2184 O O . LYS A 1 296 ? 18.147 26.046 6.180 1.00 48.12 296 LYS A O 1
ATOM 2189 N N . GLY A 1 297 ? 19.129 24.076 6.616 1.00 64.44 297 GLY A N 1
ATOM 2190 C CA . GLY A 1 297 ? 18.730 23.955 7.993 1.00 64.44 297 GLY A CA 1
ATOM 2191 C C . GLY A 1 297 ? 19.616 24.883 8.815 1.00 64.44 297 GLY A C 1
ATOM 2192 O O . GLY A 1 297 ? 20.595 25.433 8.293 1.00 64.44 297 GLY A O 1
ATOM 2193 N N . PRO A 1 298 ? 19.270 25.079 10.092 1.00 64.94 298 PRO A N 1
ATOM 2194 C CA . PRO A 1 298 ? 20.207 25.644 11.049 1.00 64.94 298 PRO A CA 1
ATOM 2195 C C . PRO A 1 298 ? 21.573 24.969 10.855 1.00 64.94 298 PRO A C 1
ATOM 2197 O O . PRO A 1 298 ? 21.580 23.759 10.602 1.00 64.94 298 PRO A O 1
ATOM 2200 N N . PRO A 1 299 ? 22.684 25.729 10.881 1.00 76.06 299 PRO A N 1
ATOM 2201 C CA . PRO A 1 299 ? 24.015 25.167 10.683 1.00 76.06 299 PRO A CA 1
ATOM 2202 C C . PRO A 1 299 ? 24.159 23.915 11.546 1.00 76.06 299 PRO A C 1
ATOM 2204 O O . PRO A 1 299 ? 23.717 23.905 12.699 1.00 76.06 299 PRO A O 1
ATOM 2207 N N . GLU A 1 300 ? 24.678 22.842 10.949 1.00 69.06 300 GLU A N 1
ATOM 2208 C CA . GLU A 1 300 ? 24.968 21.627 11.697 1.00 69.06 300 GLU A CA 1
ATOM 2209 C C . GLU A 1 300 ? 25.869 22.029 12.861 1.00 69.06 300 GLU A C 1
ATOM 2211 O O . GLU A 1 300 ? 26.901 22.672 12.660 1.00 69.06 300 GLU A O 1
ATOM 2216 N N . LYS A 1 301 ? 25.404 21.737 14.079 1.00 82.06 301 LYS A N 1
ATOM 2217 C CA . LYS A 1 301 ? 26.179 21.977 15.291 1.00 82.06 301 LYS A CA 1
ATOM 2218 C C . LYS A 1 301 ? 27.522 21.281 15.129 1.00 82.06 301 LYS A C 1
ATOM 2220 O O . LYS A 1 301 ? 27.555 20.147 14.640 1.00 82.06 301 LYS A O 1
ATOM 2225 N N . THR A 1 302 ? 28.606 21.931 15.537 1.00 90.81 302 THR A N 1
ATOM 2226 C CA . THR A 1 302 ? 29.905 21.251 15.583 1.00 90.81 302 THR A CA 1
ATOM 2227 C C . THR A 1 302 ? 29.810 20.029 16.503 1.00 90.81 302 THR A C 1
ATOM 2229 O O . THR A 1 302 ? 28.901 19.928 17.332 1.00 90.81 302 THR A O 1
ATOM 2232 N N . LEU A 1 303 ? 30.729 19.069 16.364 1.00 73.44 303 LEU A N 1
ATOM 2233 C CA . LEU A 1 303 ? 30.761 17.890 17.238 1.00 73.44 303 LEU A CA 1
ATOM 2234 C C . LEU A 1 303 ? 30.764 18.297 18.722 1.00 73.44 303 LEU A C 1
ATOM 2236 O O . LEU A 1 303 ? 30.034 17.721 19.523 1.00 73.44 303 LEU A O 1
ATOM 2240 N N . GLU A 1 304 ? 31.523 19.337 19.057 1.00 87.88 304 GLU A N 1
ATOM 2241 C CA . GLU A 1 304 ? 31.611 19.918 20.399 1.00 87.88 304 GLU A CA 1
ATOM 2242 C C . GLU A 1 304 ? 30.264 20.500 20.852 1.00 87.88 304 GLU A C 1
ATOM 2244 O O . GLU A 1 304 ? 29.771 20.161 21.923 1.00 87.88 304 GLU A O 1
ATOM 2249 N N . GLU A 1 305 ? 29.586 21.282 20.006 1.00 84.06 305 GLU A N 1
ATOM 2250 C CA . GLU A 1 305 ? 28.252 21.819 20.307 1.00 84.06 305 GLU A CA 1
ATOM 2251 C C . GLU A 1 305 ? 27.173 20.727 20.415 1.00 84.06 305 GLU A C 1
ATOM 2253 O O . GLU A 1 305 ? 26.171 20.887 21.125 1.00 84.06 305 GLU A O 1
ATOM 2258 N N . ALA A 1 306 ? 27.335 19.617 19.691 1.00 80.75 306 ALA A N 1
ATOM 2259 C CA . ALA A 1 306 ? 26.467 18.454 19.795 1.00 80.75 306 ALA A CA 1
ATOM 2260 C C . ALA A 1 306 ? 26.684 17.725 21.127 1.00 80.75 306 ALA A C 1
ATOM 2262 O O . ALA A 1 306 ? 25.696 17.411 21.795 1.00 80.75 306 ALA A O 1
ATOM 2263 N N . ILE A 1 307 ? 27.942 17.532 21.541 1.00 90.94 307 ILE A N 1
ATOM 2264 C CA . ILE A 1 307 ? 28.313 16.977 22.850 1.00 90.94 307 ILE A CA 1
ATOM 2265 C C . ILE A 1 307 ? 27.753 17.864 23.967 1.00 90.94 307 ILE A C 1
ATOM 2267 O O . ILE A 1 307 ? 26.999 17.373 24.805 1.00 90.94 307 ILE A O 1
ATOM 2271 N N . ASP A 1 308 ? 27.973 19.178 23.915 1.00 92.44 308 ASP A N 1
ATOM 2272 C CA . ASP A 1 308 ? 27.409 20.138 24.873 1.00 92.44 308 ASP A CA 1
ATOM 2273 C C . ASP A 1 308 ? 25.879 20.081 24.918 1.00 92.44 308 ASP A C 1
ATOM 2275 O O . ASP A 1 308 ? 25.253 20.133 25.980 1.00 92.44 308 ASP A O 1
ATOM 2279 N N . SER A 1 309 ? 25.241 19.964 23.752 1.00 86.25 309 SER A N 1
ATOM 2280 C CA . SER A 1 309 ? 23.789 19.854 23.662 1.00 86.25 309 SER A CA 1
ATOM 2281 C C . SER A 1 309 ? 23.256 18.545 24.246 1.00 86.25 309 SER A C 1
ATOM 2283 O O . SER A 1 309 ? 22.088 18.524 24.645 1.00 86.25 309 SER A O 1
ATOM 2285 N N . ILE A 1 310 ? 24.042 17.468 24.241 1.00 88.06 310 ILE A N 1
ATOM 2286 C CA . ILE A 1 310 ? 23.699 16.188 24.869 1.00 88.06 310 ILE A CA 1
ATOM 2287 C C . ILE A 1 310 ? 23.889 16.301 26.382 1.00 88.06 310 ILE A C 1
ATOM 2289 O O . ILE A 1 310 ? 22.952 15.993 27.115 1.00 88.06 310 ILE A O 1
ATOM 2293 N N . MET A 1 311 ? 25.022 16.839 26.841 1.00 95.19 311 MET A N 1
ATOM 2294 C CA . MET A 1 311 ? 25.307 17.027 28.269 1.00 95.19 311 MET A CA 1
ATOM 2295 C C . MET A 1 311 ? 24.240 17.895 28.949 1.00 95.19 311 MET A C 1
ATOM 2297 O O . MET A 1 311 ? 23.650 17.476 29.939 1.00 95.19 311 MET A O 1
ATOM 2301 N N . ARG A 1 312 ? 23.834 19.020 28.336 1.00 88.69 312 ARG A N 1
ATOM 2302 C CA . ARG A 1 312 ? 22.736 19.857 28.870 1.00 88.69 312 ARG A CA 1
ATOM 2303 C C . ARG A 1 312 ? 21.396 19.126 28.979 1.00 88.69 312 ARG A C 1
ATOM 2305 O O . ARG A 1 312 ? 20.580 19.476 29.830 1.00 88.69 312 ARG A O 1
ATOM 2312 N N . LYS A 1 313 ? 21.123 18.167 28.087 1.00 89.25 313 LYS A N 1
ATOM 2313 C CA . LYS A 1 313 ? 19.892 17.364 28.139 1.00 89.25 313 LYS A CA 1
ATOM 2314 C C . LYS A 1 313 ? 19.959 16.329 29.257 1.00 89.25 313 LYS A C 1
ATOM 2316 O O . LYS A 1 313 ? 18.949 16.143 29.924 1.00 89.25 313 LYS A O 1
ATOM 2321 N N . LEU A 1 314 ? 21.117 15.709 29.477 1.00 89.62 314 LEU A N 1
ATOM 2322 C CA . LEU A 1 314 ? 21.333 14.790 30.596 1.00 89.62 314 LEU A CA 1
ATOM 2323 C C . LEU A 1 314 ? 21.185 15.521 31.938 1.00 89.62 314 LEU A C 1
ATOM 2325 O O . LEU A 1 314 ? 20.389 15.090 32.765 1.00 89.62 314 LEU A O 1
ATOM 2329 N N . ASP A 1 315 ? 21.794 16.700 32.087 1.00 91.75 315 ASP A N 1
ATOM 2330 C CA . ASP A 1 315 ? 21.644 17.532 33.293 1.00 91.75 315 ASP A CA 1
ATOM 2331 C C . ASP A 1 315 ? 20.192 17.976 33.534 1.00 91.75 315 ASP A C 1
ATOM 2333 O O . ASP A 1 315 ? 19.766 18.212 34.667 1.00 91.75 315 ASP A O 1
ATOM 2337 N N . ALA A 1 316 ? 19.417 18.179 32.463 1.00 88.25 316 ALA A N 1
ATOM 2338 C CA . ALA A 1 316 ? 18.001 18.521 32.567 1.00 88.25 316 ALA A CA 1
ATOM 2339 C C . ALA A 1 316 ? 17.158 17.324 33.031 1.00 88.25 316 ALA A C 1
ATOM 2341 O O . ALA A 1 316 ? 16.243 17.513 33.830 1.00 88.25 316 ALA A O 1
ATOM 2342 N N . ILE A 1 317 ? 17.480 16.114 32.561 1.00 84.56 317 ILE A N 1
ATOM 2343 C CA . ILE A 1 317 ? 16.835 14.872 33.002 1.00 84.56 317 ILE A CA 1
ATOM 2344 C C . ILE A 1 317 ? 17.158 14.613 34.473 1.00 84.56 317 ILE A C 1
ATOM 2346 O O . ILE A 1 317 ? 16.236 14.417 35.254 1.00 84.56 317 ILE A O 1
ATOM 2350 N N . GLU A 1 318 ? 18.421 14.726 34.884 1.00 91.75 318 GLU A N 1
ATOM 2351 C CA . GLU A 1 318 ? 18.819 14.512 36.280 1.00 91.75 318 GLU A CA 1
ATOM 2352 C C . GLU A 1 318 ? 18.125 15.502 37.233 1.00 91.75 318 GLU A C 1
ATOM 2354 O O . GLU A 1 318 ? 17.642 15.129 38.304 1.00 91.75 318 GLU A O 1
ATOM 2359 N N . ARG A 1 319 ? 18.011 16.778 36.836 1.00 88.38 319 ARG A N 1
ATOM 2360 C CA . ARG A 1 319 ? 17.251 17.777 37.608 1.00 88.38 319 ARG A CA 1
ATOM 2361 C C . ARG A 1 319 ? 15.769 17.431 37.705 1.00 88.38 319 ARG A C 1
ATOM 2363 O O . ARG A 1 319 ? 15.176 17.613 38.765 1.00 88.38 319 ARG A O 1
ATOM 2370 N N . HIS A 1 320 ? 15.180 16.941 36.617 1.00 84.12 320 HIS A N 1
ATOM 2371 C CA . HIS A 1 320 ? 13.789 16.506 36.607 1.00 84.12 320 HIS A CA 1
ATOM 2372 C C . HIS A 1 320 ? 13.591 15.284 37.517 1.00 84.12 320 HIS A C 1
ATOM 2374 O O . HIS A 1 320 ? 12.664 15.261 38.316 1.00 84.12 320 HIS A O 1
ATOM 2380 N N . GLU A 1 321 ? 14.487 14.301 37.481 1.00 84.19 321 GLU A N 1
ATOM 2381 C CA . GLU A 1 321 ? 14.428 13.122 38.353 1.00 84.19 321 GLU A CA 1
ATOM 2382 C C . GLU A 1 321 ? 14.582 13.477 39.836 1.00 84.19 321 GLU A C 1
ATOM 2384 O O . GLU A 1 321 ? 13.835 12.956 40.660 1.00 84.19 321 GLU A O 1
ATOM 2389 N N . LYS A 1 322 ? 15.477 14.409 40.192 1.00 89.44 322 LYS A N 1
ATOM 2390 C CA . LYS A 1 322 ? 15.611 14.889 41.580 1.00 89.44 322 LYS A CA 1
ATOM 2391 C C . LYS A 1 322 ? 14.350 15.594 42.080 1.00 89.44 322 LYS A C 1
ATOM 2393 O O . LYS A 1 322 ? 13.960 15.367 43.221 1.00 89.44 322 LYS A O 1
ATOM 2398 N N . ALA A 1 323 ? 13.710 16.404 41.235 1.00 81.38 323 ALA A N 1
ATOM 2399 C CA . ALA A 1 323 ? 12.463 17.080 41.587 1.00 81.38 323 ALA A CA 1
ATOM 2400 C C . ALA A 1 323 ? 11.318 16.077 41.812 1.00 81.38 323 ALA A C 1
ATOM 2402 O O . ALA A 1 323 ? 10.649 16.126 42.835 1.00 81.38 323 ALA A O 1
ATOM 2403 N N . PHE A 1 324 ? 11.141 15.109 40.907 1.00 80.31 324 PHE A N 1
ATOM 2404 C CA . PHE A 1 324 ? 10.057 14.124 41.011 1.00 80.31 324 PHE A CA 1
ATOM 2405 C C . PHE A 1 324 ? 10.322 13.007 42.036 1.00 80.31 324 PHE A C 1
ATOM 2407 O O . PHE A 1 324 ? 9.381 12.429 42.577 1.00 80.31 324 PHE A O 1
ATOM 2414 N N . GLY A 1 325 ? 11.586 12.687 42.323 1.00 79.88 325 GLY A N 1
ATOM 2415 C CA . GLY A 1 325 ? 11.962 11.670 43.307 1.00 79.88 325 GLY A CA 1
ATOM 2416 C C . GLY A 1 325 ? 11.755 12.101 44.763 1.00 79.88 325 GLY A C 1
ATOM 2417 O O . GLY A 1 325 ? 11.602 11.242 45.630 1.00 79.88 325 GLY A O 1
ATOM 2418 N N . GLN A 1 326 ? 11.725 13.409 45.041 1.00 65.62 326 GLN A N 1
ATOM 2419 C CA . GLN A 1 326 ? 11.435 13.938 46.380 1.00 65.62 326 GLN A CA 1
ATOM 2420 C C . GLN A 1 326 ? 9.932 13.942 46.692 1.00 65.62 326 GLN A C 1
ATOM 2422 O O . GLN A 1 326 ? 9.558 13.633 47.822 1.00 65.62 326 GLN A O 1
ATOM 2427 N N . ASP A 1 327 ? 9.078 14.159 45.689 1.00 66.62 327 ASP A N 1
ATOM 2428 C CA . ASP A 1 327 ? 7.617 14.152 45.858 1.00 66.62 327 ASP A CA 1
ATOM 2429 C C . ASP A 1 327 ? 7.037 12.742 46.090 1.00 66.62 327 ASP A C 1
ATOM 2431 O O . ASP A 1 327 ? 5.963 12.590 46.665 1.00 66.62 327 ASP A O 1
ATOM 2435 N N . GLY A 1 328 ? 7.745 11.688 45.668 1.00 61.94 328 GLY A N 1
ATOM 2436 C CA . GLY A 1 328 ? 7.294 10.300 45.827 1.00 61.94 328 GLY A CA 1
ATOM 2437 C C . GLY A 1 328 ? 7.594 9.659 47.188 1.00 61.94 328 GLY A C 1
ATOM 2438 O O . GLY A 1 328 ? 7.007 8.626 47.500 1.00 61.94 328 GLY A O 1
ATOM 2439 N N . ARG A 1 329 ? 8.504 10.228 47.996 1.00 59.94 329 ARG A N 1
ATOM 2440 C CA . ARG A 1 329 ? 8.912 9.653 49.298 1.00 59.94 329 ARG A CA 1
ATOM 2441 C C . ARG A 1 329 ? 8.200 10.254 50.509 1.00 59.94 329 ARG A C 1
ATOM 2443 O O . ARG A 1 329 ? 8.129 9.584 51.528 1.00 59.94 329 ARG A O 1
ATOM 2450 N N . SER A 1 330 ? 7.641 11.458 50.410 1.00 58.16 330 SER A N 1
ATOM 2451 C CA . SER A 1 330 ? 6.949 12.117 51.531 1.00 58.16 330 SER A CA 1
ATOM 2452 C C . SER A 1 330 ? 5.503 11.648 51.749 1.00 58.16 330 SER A C 1
ATOM 2454 O O . SER A 1 330 ? 4.907 11.991 52.761 1.00 58.16 330 SER A O 1
ATOM 2456 N N . ALA A 1 331 ? 4.934 10.847 50.841 1.00 60.03 331 ALA A N 1
ATOM 2457 C CA . ALA A 1 331 ? 3.550 10.369 50.938 1.00 60.03 331 ALA A CA 1
ATOM 2458 C C . ALA A 1 331 ? 3.390 8.995 51.630 1.00 60.03 331 ALA A C 1
ATOM 2460 O O . ALA A 1 331 ? 2.273 8.492 51.699 1.00 60.03 331 ALA A O 1
ATOM 2461 N N . GLY A 1 332 ? 4.479 8.365 52.094 1.00 61.06 332 GLY A N 1
ATOM 2462 C CA . GLY A 1 332 ? 4.467 6.981 52.594 1.00 61.06 332 GLY A CA 1
ATOM 2463 C C . GLY A 1 332 ? 4.799 6.772 54.075 1.00 61.06 332 GLY A C 1
ATOM 2464 O O . GLY A 1 332 ? 4.811 5.624 54.501 1.00 61.06 332 GLY A O 1
ATOM 2465 N N . GLU A 1 333 ? 5.088 7.822 54.852 1.00 59.38 333 GLU A N 1
ATOM 2466 C CA . GLU A 1 333 ? 5.570 7.683 56.244 1.00 59.38 333 GLU A CA 1
ATOM 2467 C C . GLU A 1 333 ? 4.560 8.108 57.335 1.00 59.38 333 GLU A C 1
ATOM 2469 O O . GLU A 1 333 ? 4.890 8.024 58.512 1.00 59.38 333 GLU A O 1
ATOM 2474 N N . GLU A 1 334 ? 3.317 8.489 57.006 1.00 60.31 334 GLU A N 1
ATOM 2475 C CA . GLU A 1 334 ? 2.295 8.869 58.015 1.00 60.31 334 GLU A CA 1
ATOM 2476 C C . GLU A 1 334 ? 1.255 7.774 58.344 1.00 60.31 334 GLU A C 1
ATOM 2478 O O . GLU A 1 334 ? 0.227 8.057 58.956 1.00 60.31 334 GLU A O 1
ATOM 2483 N N . GLU A 1 335 ? 1.491 6.510 57.983 1.00 63.75 335 GLU A N 1
ATOM 2484 C CA . GLU A 1 335 ? 0.533 5.421 58.240 1.00 63.75 335 GLU A CA 1
ATOM 2485 C C . GLU A 1 335 ? 1.162 4.307 59.089 1.00 63.75 335 GLU A C 1
ATOM 2487 O O . GLU A 1 335 ? 1.481 3.225 58.600 1.00 63.75 335 GLU A O 1
ATOM 2492 N N . GLY A 1 336 ? 1.374 4.569 60.384 1.00 64.12 336 GLY A N 1
ATOM 2493 C CA . GLY A 1 336 ? 1.793 3.505 61.297 1.00 64.12 336 GLY A CA 1
ATOM 2494 C C . GLY A 1 336 ? 2.305 3.932 62.664 1.00 64.12 336 GLY A C 1
ATOM 2495 O O . GLY A 1 336 ? 3.419 3.564 63.008 1.00 64.12 336 GLY A O 1
ATOM 2496 N N . ASP A 1 337 ? 1.503 4.638 63.463 1.00 61.72 337 ASP A N 1
ATOM 2497 C CA . ASP A 1 337 ? 1.636 4.510 64.920 1.00 61.72 337 ASP A CA 1
ATOM 2498 C C . ASP A 1 337 ? 0.279 4.740 65.590 1.00 61.72 337 ASP A C 1
ATOM 2500 O O . ASP A 1 337 ? -0.227 5.856 65.714 1.00 61.72 337 ASP A O 1
ATOM 2504 N N . GLY A 1 338 ? -0.375 3.634 65.921 1.00 70.00 338 GLY A N 1
ATOM 2505 C CA . GLY A 1 338 ? -1.732 3.633 66.435 1.00 70.00 338 GLY A CA 1
ATOM 2506 C C . GLY A 1 338 ? -2.168 2.243 66.854 1.00 70.00 338 GLY A C 1
ATOM 2507 O O . GLY A 1 338 ? -3.160 1.758 66.319 1.00 70.00 338 GLY A O 1
ATOM 2508 N N . GLN A 1 339 ? -1.427 1.622 67.778 1.00 56.00 339 GLN A N 1
ATOM 2509 C CA . GLN A 1 339 ? -1.921 0.601 68.711 1.00 56.00 339 GLN A CA 1
ATOM 2510 C C . GLN A 1 339 ? -1.095 0.590 69.998 1.00 56.00 339 GLN A C 1
ATOM 2512 O O . GLN A 1 339 ? 0.148 0.540 69.900 1.00 56.00 339 GLN A O 1
#

Secondary structure (DSSP, 8-state):
-----------------------------PPP-HHHHHHHHHHHHHHS-HHHHHHHTT-HHHHHHHHHH-HHHHHHHHHHHHHHHHHHHSS--SS---------------------------PPPP-------TTTT-SS-PPPPPPPPSS--EEEEE-TTS-EEEEEPPTTS--HHHHHHHHHHHHHHS-HHHHHHHTT--HHHHHHHHHH-HHHHHHHHHHHHHHHHHHHHHHHHHHHHHHHHHHSSSS-----------S---------HHHHHHHHHHHHHHHHHHT------SPPPPHHHHHHHHHHHHHHHHHHHHHHHHHTTTTSSSS----

Sequence (339 aa):
MASERGRARASVAPRAGAAGRRAQVKRARVRWSEALGEEFLALVAETGNARAAAAALGAPHAFNNKMKRDPEFRRRARDAAAAADARLSGAERAFPADETGTADVGTRTADVGTRTFSGKGTCPQPIVPLRTDAAALGGFLRPGRKRVSATPQPVIRRNSQGRTQVTFARAGHWTAEIEADFLARVRASGNIAASARAVGFQPASVHERLRRWPAFKAAVDAALEEVSDELEYALVAHATALARGAAGDAGDEAAAGDAAIDGGAAAAVPRDPIGAMRILSFIDARRARRIGRARKGPPEKTLEEAIDSIMRKLDAIERHEKAFGQDGRSAGEEEGDGQ

pLDDT: mean 74.14, std 19.69, range [31.05, 98.38]

Foldseek 3Di:
DDDDDDDDDDDDDDDDPPPPPPPPPPPPQDDDDVVLLVQLLVVCLQPLDSQVSCVVSVHNPVLVVCVVVPVVSVVSSNVSSVNSVVVVVPPDPPDPPPPPDPDDPDDDDDDDDDDDDDDPDDDDDPPPPDPPDVVVLPPPDDQPDADFPPDFDFDWDQDPVRDTDTDTDGGRDDDVVLLVQLLVVCLVPVDNCSSQSSNRHHSVVVVVCVVVPVVSVVSSVVSNVNSVVVVLVVVLLVVLVVVVVVVPVPDDPDDDDDDDPDDDDPPDRPDPVVSSVVVVVVVVVVVVVVVPPDPPDPPDQDPVRVVVVVVVVVVVVVVVCVVVVVVVPVVPPPPDDDD